Protein AF-A0A087ST74-F1 (afdb_monomer_lite)

Secondary structure (DSSP, 8-state):
----PPPPPPP----HHHHHHHHHHTSPPPTTSS-HHHHHHHHHHHHHHHHHHHHHTT--SPPPB-HHHHHTT---BPPPPPPPHHHHHHHHHHHHHHHHTEEEEEEEETTEEEEEEEEEEEEEEETTEEEEEEEEE-SS-EEEEEEEEEGGGTTTTT--HHHHHHHHHHHHHHTT--S---SS--TTS--TTEEEHHHHHHH-GGGGGGGTTT----GGGG---TT--S-----SS---HHHHHHHTTS--

Organism: Auxenochlorella protothecoides (NCBI:txid3075)

Structure (mmCIF, N/CA/C/O backbone):
data_AF-A0A087ST74-F1
#
_entry.id   AF-A0A087ST74-F1
#
loop_
_atom_site.group_PDB
_atom_site.id
_atom_site.type_symbol
_atom_site.label_atom_id
_atom_site.label_alt_id
_atom_site.label_comp_id
_atom_site.label_asym_id
_atom_site.label_entity_id
_atom_site.label_seq_id
_atom_site.pdbx_PDB_ins_code
_atom_site.Cartn_x
_atom_site.Cartn_y
_atom_site.Cartn_z
_atom_site.occupancy
_atom_site.B_iso_or_equiv
_atom_site.auth_seq_id
_atom_site.auth_comp_id
_atom_site.auth_asym_id
_atom_site.auth_atom_id
_atom_site.pdbx_PDB_model_num
ATOM 1 N N . MET A 1 1 ? -19.803 -51.369 9.268 1.00 40.78 1 MET A N 1
ATOM 2 C CA . MET A 1 1 ? -19.181 -50.037 9.129 1.00 40.78 1 MET A CA 1
ATOM 3 C C . MET A 1 1 ? -20.076 -49.033 9.837 1.00 40.78 1 MET A C 1
ATOM 5 O O . MET A 1 1 ? -21.175 -48.816 9.342 1.00 40.78 1 MET A O 1
ATOM 9 N N . PRO A 1 2 ? -19.710 -48.531 11.028 1.00 36.06 2 PRO A N 1
ATOM 10 C CA . PRO A 1 2 ? -20.527 -47.561 11.741 1.00 36.06 2 PRO A CA 1
ATOM 11 C C . PRO A 1 2 ? -20.144 -46.126 11.354 1.00 36.06 2 PRO A C 1
ATOM 13 O O . PRO A 1 2 ? -18.979 -45.810 11.127 1.00 36.06 2 PRO A O 1
ATOM 16 N N . LEU A 1 3 ? -21.177 -45.295 11.260 1.00 35.34 3 LEU A N 1
ATOM 17 C CA . LEU A 1 3 ? -21.159 -43.872 10.942 1.00 35.34 3 LEU A CA 1
ATOM 18 C C . LEU A 1 3 ? -20.364 -43.083 11.994 1.00 35.34 3 LEU A C 1
ATOM 20 O O . LEU A 1 3 ? -20.618 -43.214 13.191 1.00 35.34 3 LEU A O 1
ATOM 24 N N . HIS A 1 4 ? -19.433 -42.240 11.540 1.00 35.53 4 HIS A N 1
ATOM 25 C CA . HIS A 1 4 ? -18.786 -41.233 12.376 1.00 35.53 4 HIS A CA 1
ATOM 26 C C . HIS A 1 4 ? -19.834 -40.216 12.847 1.00 35.53 4 HIS A C 1
ATOM 28 O O . HIS A 1 4 ? -20.380 -39.453 12.053 1.00 35.53 4 HIS A O 1
ATOM 34 N N . GLN A 1 5 ? -20.117 -40.225 14.149 1.00 36.81 5 GLN A N 1
ATOM 35 C CA . GLN A 1 5 ? -20.852 -39.163 14.825 1.00 36.81 5 GLN A CA 1
ATOM 36 C C . GLN A 1 5 ? -19.966 -37.916 14.893 1.00 36.81 5 GLN A C 1
ATOM 38 O O . GLN A 1 5 ? -18.823 -37.984 15.349 1.00 36.81 5 GLN A O 1
ATOM 43 N N . GLY A 1 6 ? -20.498 -36.793 14.410 1.00 33.84 6 GLY A N 1
ATOM 44 C CA . GLY A 1 6 ? -19.859 -35.487 14.482 1.00 33.84 6 GLY A CA 1
ATOM 45 C C . GLY A 1 6 ? -19.675 -35.043 15.931 1.00 33.84 6 GLY A C 1
ATOM 46 O O . GLY A 1 6 ? -20.616 -35.026 16.721 1.00 33.84 6 GLY A O 1
ATOM 47 N N . THR A 1 7 ? -18.444 -34.686 16.270 1.00 35.75 7 THR A N 1
ATOM 48 C CA . THR A 1 7 ? -18.084 -33.970 17.491 1.00 35.75 7 THR A CA 1
ATOM 49 C C . THR A 1 7 ? -18.710 -32.576 17.480 1.00 35.75 7 THR A C 1
ATOM 51 O O . THR A 1 7 ? -18.462 -31.793 16.565 1.00 35.75 7 THR A O 1
ATOM 54 N N . ALA A 1 8 ? -19.517 -32.276 18.499 1.00 32.44 8 ALA A N 1
ATOM 55 C CA . ALA A 1 8 ? -20.043 -30.941 18.769 1.00 32.44 8 ALA A CA 1
ATOM 56 C C . ALA A 1 8 ? -18.900 -29.928 19.008 1.00 32.44 8 ALA A C 1
ATOM 58 O O . ALA A 1 8 ? -17.870 -30.309 19.578 1.00 32.44 8 ALA A O 1
ATOM 59 N N . PRO A 1 9 ? -19.055 -28.652 18.609 1.00 35.00 9 PRO A N 1
ATOM 60 C CA . PRO A 1 9 ? -18.070 -27.620 18.904 1.00 35.00 9 PRO A CA 1
ATOM 61 C C . PRO A 1 9 ? -17.995 -27.375 20.414 1.00 35.00 9 PRO A C 1
ATOM 63 O O . PRO A 1 9 ? -19.009 -27.320 21.111 1.00 35.00 9 PRO A O 1
ATOM 66 N N . ALA A 1 10 ? -16.762 -27.260 20.903 1.00 31.34 10 ALA A N 1
ATOM 67 C CA . ALA A 1 10 ? -16.438 -27.026 22.297 1.00 31.34 10 ALA A CA 1
ATOM 68 C C . ALA A 1 10 ? -17.172 -25.787 22.830 1.00 31.34 10 ALA A C 1
ATOM 70 O O . ALA A 1 10 ? -16.995 -24.675 22.334 1.00 31.34 10 ALA A O 1
ATOM 71 N N . THR A 1 11 ? -17.980 -25.997 23.866 1.00 32.88 11 THR A N 1
ATOM 72 C CA . THR A 1 11 ? -18.569 -24.945 24.685 1.00 32.88 11 THR A CA 1
ATOM 73 C C . THR A 1 11 ? -17.450 -24.031 25.178 1.00 32.88 11 THR A C 1
ATOM 75 O O . THR A 1 11 ? -16.512 -24.489 25.835 1.00 32.88 11 THR A O 1
ATOM 78 N N . ILE A 1 12 ? -17.543 -22.749 24.826 1.00 38.31 12 ILE A N 1
ATOM 79 C CA . ILE A 1 12 ? -16.668 -21.671 25.292 1.00 38.31 12 ILE A CA 1
ATOM 80 C C . ILE A 1 12 ? -16.500 -21.813 26.809 1.00 38.31 12 ILE A C 1
ATOM 82 O O . ILE A 1 12 ? -17.482 -21.895 27.548 1.00 38.31 12 ILE A O 1
ATOM 86 N N . GLY A 1 13 ? -15.244 -21.930 27.245 1.00 33.12 13 GLY A N 1
ATOM 87 C CA . GLY A 1 13 ? -14.877 -22.262 28.615 1.00 33.12 13 GLY A CA 1
ATOM 88 C C . GLY A 1 13 ? -15.582 -21.382 29.646 1.00 33.12 13 GLY A C 1
ATOM 89 O O . GLY A 1 13 ? -15.582 -20.157 29.552 1.00 33.12 13 GLY A O 1
ATOM 90 N N . SER A 1 14 ? -16.159 -22.029 30.658 1.00 38.81 14 SER A N 1
ATOM 91 C CA . SER A 1 14 ? -16.699 -21.387 31.853 1.00 38.81 14 SER A CA 1
ATOM 92 C C . SER A 1 14 ? -15.592 -20.602 32.574 1.00 38.81 14 SER A C 1
ATOM 94 O O . SER A 1 14 ? -14.759 -21.182 33.280 1.00 38.81 14 SER A O 1
ATOM 96 N N . ASN A 1 15 ? -15.564 -19.284 32.382 1.00 41.84 15 ASN A N 1
ATOM 97 C CA . ASN A 1 15 ? -14.589 -18.373 32.976 1.00 41.84 15 ASN A CA 1
ATOM 98 C C . ASN A 1 15 ? -14.909 -18.094 34.456 1.00 41.84 15 ASN A C 1
ATOM 100 O O . ASN A 1 15 ? -15.361 -17.008 34.810 1.00 41.84 15 ASN A O 1
ATOM 104 N N . ARG A 1 16 ? -14.573 -19.032 35.351 1.00 39.84 16 ARG A N 1
ATOM 105 C CA . ARG A 1 16 ? -14.667 -18.835 36.816 1.00 39.84 16 ARG A CA 1
ATOM 106 C C . ARG A 1 16 ? -13.994 -17.545 37.322 1.00 39.84 16 ARG A C 1
ATOM 108 O O . ARG A 1 16 ? -14.390 -17.023 38.358 1.00 39.84 16 ARG A O 1
ATOM 115 N N . ALA A 1 17 ? -12.977 -17.040 36.617 1.00 40.16 17 ALA A N 1
ATOM 116 C CA . ALA A 1 17 ? -12.295 -15.787 36.951 1.00 40.16 17 ALA A CA 1
ATOM 117 C C . ALA A 1 17 ? -13.146 -14.536 36.655 1.00 40.16 17 ALA A C 1
ATOM 119 O O . ALA A 1 17 ? -13.095 -13.574 37.414 1.00 40.16 17 ALA A O 1
ATOM 120 N N . VAL A 1 18 ? -13.964 -14.563 35.597 1.00 54.78 18 VAL A N 1
ATOM 121 C CA . VAL A 1 18 ? -14.868 -13.454 35.243 1.00 54.78 18 VAL A CA 1
ATOM 122 C C . VAL A 1 18 ? -16.072 -13.433 36.184 1.00 54.78 18 VAL A C 1
ATOM 124 O O . VAL A 1 18 ? -16.493 -12.363 36.610 1.00 54.78 18 VAL A O 1
ATOM 127 N N . ASP A 1 19 ? -16.565 -14.606 36.590 1.00 53.53 19 ASP A N 1
ATOM 128 C CA . ASP A 1 19 ? -17.673 -14.719 37.547 1.00 53.53 19 ASP A CA 1
ATOM 129 C C . ASP A 1 19 ? -17.304 -14.161 38.933 1.00 53.53 19 ASP A C 1
ATOM 131 O O . ASP A 1 19 ? -18.120 -13.511 39.587 1.00 53.53 19 ASP A O 1
ATOM 135 N N . ALA A 1 20 ? -16.057 -14.370 39.372 1.00 58.75 20 ALA A N 1
ATOM 136 C CA . ALA A 1 20 ? -15.554 -13.849 40.642 1.00 58.75 20 ALA A CA 1
ATOM 137 C C . ALA A 1 20 ? -15.371 -12.320 40.628 1.00 58.75 20 ALA A C 1
ATOM 139 O O . ALA A 1 20 ? -15.735 -11.650 41.594 1.00 58.75 20 ALA A O 1
ATOM 140 N N . GLU A 1 21 ? -14.845 -11.756 39.535 1.00 61.44 21 GLU A N 1
ATOM 141 C CA . GLU A 1 21 ? -14.744 -10.299 39.363 1.00 61.44 21 GLU A CA 1
ATOM 142 C C . GLU A 1 21 ? -16.133 -9.652 39.273 1.00 61.44 21 GLU A C 1
ATOM 144 O O . GLU A 1 21 ? -16.384 -8.632 39.913 1.00 61.44 21 GLU A O 1
ATOM 149 N N . LYS A 1 22 ? -17.069 -10.294 38.564 1.00 64.81 22 LYS A N 1
ATOM 150 C CA . LYS A 1 22 ? -18.460 -9.845 38.462 1.00 64.81 22 LYS A CA 1
ATOM 151 C C . LYS A 1 22 ? -19.152 -9.807 39.825 1.00 64.81 22 LYS A C 1
ATOM 153 O O . LYS A 1 22 ? -19.815 -8.825 40.149 1.00 64.81 22 LYS A O 1
ATOM 158 N N . ALA A 1 23 ? -18.951 -10.834 40.651 1.00 66.88 23 ALA A N 1
ATOM 159 C CA . ALA A 1 23 ? -19.481 -10.864 42.012 1.00 66.88 23 ALA A CA 1
ATOM 160 C C . ALA A 1 23 ? -18.931 -9.719 42.884 1.00 66.88 23 ALA A C 1
ATOM 162 O O . ALA A 1 23 ? -19.651 -9.209 43.740 1.00 66.88 23 ALA A O 1
ATOM 163 N N . ALA A 1 24 ? -17.684 -9.290 42.653 1.00 67.69 24 ALA A N 1
ATOM 164 C CA . ALA A 1 24 ? -17.089 -8.152 43.349 1.00 67.69 24 ALA A CA 1
ATOM 165 C C . ALA A 1 24 ? -17.684 -6.804 42.895 1.00 67.69 24 ALA A C 1
ATOM 167 O O . ALA A 1 24 ? -17.909 -5.936 43.732 1.00 67.69 24 ALA A O 1
ATOM 168 N N . TRP A 1 25 ? -17.990 -6.630 41.602 1.00 69.25 25 TRP A N 1
ATOM 169 C CA . TRP A 1 25 ? -18.607 -5.399 41.066 1.00 69.25 25 TRP A CA 1
ATOM 170 C C . TRP A 1 25 ? -20.072 -5.215 41.481 1.00 69.25 25 TRP A C 1
ATOM 172 O O . TRP A 1 25 ? -20.562 -4.091 41.588 1.00 69.25 25 TRP A O 1
ATOM 182 N N . GLN A 1 26 ? -20.769 -6.322 41.737 1.00 69.44 26 GLN A N 1
ATOM 183 C CA . GLN A 1 26 ? -22.160 -6.316 42.188 1.00 69.44 26 GLN A CA 1
ATOM 184 C C . GLN A 1 26 ? -22.310 -6.042 43.693 1.00 69.44 26 GLN A C 1
ATOM 186 O O . GLN A 1 26 ? -23.439 -5.870 44.168 1.00 69.44 26 GLN A O 1
ATOM 191 N N . GLN A 1 27 ? -21.212 -5.991 44.460 1.00 70.12 27 GLN A N 1
ATOM 192 C CA . GLN A 1 27 ? -21.295 -5.631 45.872 1.00 70.12 27 GLN A CA 1
ATOM 193 C C . GLN A 1 27 ? -21.598 -4.133 46.025 1.00 70.12 27 GLN A C 1
ATOM 195 O O . GLN A 1 27 ? -20.915 -3.306 45.422 1.00 70.12 27 GLN A O 1
ATOM 200 N N . PRO A 1 28 ? -22.615 -3.758 46.823 1.00 62.88 28 PRO A N 1
ATOM 201 C CA . PRO A 1 28 ? -22.925 -2.357 47.063 1.00 62.88 28 PRO A CA 1
ATOM 202 C C . PRO A 1 28 ? -21.778 -1.683 47.820 1.00 62.88 28 PRO A C 1
ATOM 204 O O . PRO A 1 28 ? -21.264 -2.229 48.798 1.00 62.88 28 PRO A O 1
ATOM 207 N N . VAL A 1 29 ? -21.413 -0.472 47.398 1.00 64.25 29 VAL A N 1
ATOM 208 C CA . VAL A 1 29 ? -20.413 0.347 48.100 1.00 64.25 29 VAL A CA 1
ATOM 209 C C . VAL A 1 29 ? -20.897 0.614 49.531 1.00 64.25 29 VAL A C 1
ATOM 211 O O . VAL A 1 29 ? -22.045 1.031 49.730 1.00 64.25 29 VAL A O 1
ATOM 214 N N . GLU A 1 30 ? -20.055 0.327 50.532 1.00 55.00 30 GLU A N 1
ATOM 215 C CA . GLU A 1 30 ? -20.505 0.232 51.925 1.00 55.00 30 GLU A CA 1
ATOM 216 C C . GLU A 1 30 ? -21.236 1.498 52.427 1.00 55.00 30 GLU A C 1
ATOM 218 O O . GLU A 1 30 ? -20.784 2.623 52.193 1.00 55.00 30 GLU A O 1
ATOM 223 N N . PRO A 1 31 ? -22.357 1.352 53.168 1.00 49.22 31 PRO A N 1
ATOM 224 C CA . PRO A 1 31 ? -23.230 2.472 53.527 1.00 49.22 31 PRO A CA 1
ATOM 225 C C . PRO A 1 31 ? -22.643 3.480 54.521 1.00 49.22 31 PRO A C 1
ATOM 227 O O . PRO A 1 31 ? -23.247 4.530 54.728 1.00 49.22 31 PRO A O 1
ATOM 230 N N . PHE A 1 32 ? -21.523 3.169 55.175 1.00 48.94 32 PHE A N 1
ATOM 231 C CA . PHE A 1 32 ? -21.040 3.940 56.324 1.00 48.94 32 PHE A CA 1
ATOM 232 C C . PHE A 1 32 ? -20.192 5.166 55.962 1.00 48.94 32 PHE A C 1
ATOM 234 O O . PHE A 1 32 ? -19.886 5.966 56.844 1.00 48.94 32 PHE A O 1
ATOM 241 N N . THR A 1 33 ? -19.843 5.357 54.689 1.00 53.59 33 THR A N 1
ATOM 242 C CA . THR A 1 33 ? -18.867 6.382 54.279 1.00 53.59 33 THR A CA 1
ATOM 243 C C . THR A 1 33 ? -19.391 7.406 53.275 1.00 53.59 33 THR A C 1
ATOM 245 O O . THR A 1 33 ? -18.735 8.427 53.080 1.00 53.59 33 THR A O 1
ATOM 248 N N . ILE A 1 34 ? -20.553 7.195 52.640 1.00 54.97 34 ILE A N 1
ATOM 249 C CA . ILE A 1 34 ? -21.005 8.049 51.528 1.00 54.97 34 ILE A CA 1
ATOM 250 C C . ILE A 1 34 ? -22.535 8.242 51.542 1.00 54.97 34 ILE A C 1
ATOM 252 O O . ILE A 1 34 ? -23.296 7.285 51.668 1.00 54.97 34 ILE A O 1
ATOM 256 N N . SER A 1 35 ? -22.989 9.497 51.385 1.00 62.66 35 SER A N 1
ATOM 257 C CA . SER A 1 35 ? -24.413 9.855 51.210 1.00 62.66 35 SER A CA 1
ATOM 258 C C . SER A 1 35 ? -25.065 9.094 50.044 1.00 62.66 35 SER A C 1
ATOM 260 O O . SER A 1 35 ? -24.370 8.714 49.104 1.00 62.66 35 SER A O 1
ATOM 262 N N . GLU A 1 36 ? -26.393 8.923 50.034 1.00 59.19 36 GLU A N 1
ATOM 263 C CA . GLU A 1 36 ? -27.101 8.220 48.941 1.00 59.19 36 GLU A CA 1
ATOM 264 C C . GLU A 1 36 ? -26.749 8.755 47.544 1.00 59.19 36 GLU A C 1
ATOM 266 O O . GLU A 1 36 ? -26.556 7.990 46.604 1.00 59.19 36 GLU A O 1
ATOM 271 N N . ARG A 1 37 ? -26.535 10.071 47.428 1.00 60.66 37 ARG A N 1
ATOM 272 C CA . ARG A 1 37 ? -26.124 10.724 46.179 1.00 60.66 37 ARG A CA 1
ATOM 273 C C . ARG A 1 37 ? -24.690 10.385 45.753 1.00 60.66 37 ARG A C 1
ATOM 275 O O . ARG A 1 37 ? -24.371 10.457 44.571 1.00 60.66 37 ARG A O 1
ATOM 282 N N . GLY A 1 38 ? -23.821 10.026 46.695 1.00 66.56 38 GLY A N 1
ATOM 283 C CA . GLY A 1 38 ? -22.441 9.639 46.409 1.00 66.56 38 GLY A CA 1
ATOM 284 C C . GLY A 1 38 ? -22.266 8.148 46.098 1.00 66.56 38 GLY A C 1
ATOM 285 O O . GLY A 1 38 ? -21.289 7.800 45.445 1.00 66.56 38 GLY A O 1
ATOM 286 N N . LYS A 1 39 ? -23.218 7.280 46.470 1.00 70.81 39 LYS A N 1
ATOM 287 C CA . LYS A 1 39 ? -23.207 5.862 46.062 1.00 70.81 39 LYS A CA 1
ATOM 288 C C . LYS A 1 39 ? -23.364 5.708 44.548 1.00 70.81 39 LYS A C 1
ATOM 290 O O . LYS A 1 39 ? -22.570 5.019 43.916 1.00 70.81 39 LYS A O 1
ATOM 295 N N . ALA A 1 40 ? -24.324 6.424 43.962 1.00 68.56 40 ALA A N 1
ATOM 296 C CA . ALA A 1 40 ? -24.517 6.453 42.512 1.00 68.56 40 ALA A CA 1
ATOM 297 C C . ALA A 1 40 ? -23.313 7.079 41.779 1.00 68.56 40 ALA A C 1
ATOM 299 O O . ALA A 1 40 ? -22.904 6.604 40.723 1.00 68.56 40 ALA A O 1
ATOM 300 N N . ALA A 1 41 ? -22.698 8.119 42.358 1.00 75.06 41 ALA A N 1
ATOM 301 C CA . ALA A 1 41 ? -21.498 8.738 41.793 1.00 75.06 41 ALA A CA 1
ATOM 302 C C . ALA A 1 41 ? -20.284 7.788 41.805 1.00 75.06 41 ALA A C 1
ATOM 304 O O . ALA A 1 41 ? -19.574 7.708 40.805 1.00 75.06 41 ALA A O 1
ATOM 305 N N . ALA A 1 42 ? -20.087 7.033 42.891 1.00 77.06 42 ALA A N 1
ATOM 306 C CA . ALA A 1 42 ? -19.033 6.024 42.992 1.00 77.06 42 ALA A CA 1
ATOM 307 C C . ALA A 1 42 ? -19.250 4.871 41.996 1.00 77.06 42 ALA A C 1
ATOM 309 O O . ALA A 1 42 ? -18.318 4.479 41.298 1.00 77.06 42 ALA A O 1
ATOM 310 N N . ALA A 1 43 ? -20.489 4.388 41.848 1.00 76.31 43 ALA A N 1
ATOM 311 C CA . ALA A 1 43 ? -20.826 3.367 40.855 1.00 76.31 43 ALA A CA 1
ATOM 312 C C . ALA A 1 43 ? -20.568 3.844 39.412 1.00 76.31 43 ALA A C 1
ATOM 314 O O . ALA A 1 43 ? -20.018 3.095 38.605 1.00 76.31 43 ALA A O 1
ATOM 315 N N . LEU A 1 44 ? -20.882 5.108 39.087 1.00 80.88 44 LEU A N 1
ATOM 316 C CA . LEU A 1 44 ? -20.554 5.707 37.784 1.00 80.88 44 LEU A CA 1
ATOM 317 C C . LEU A 1 44 ? -19.043 5.756 37.520 1.00 80.88 44 LEU A C 1
ATOM 319 O O . LEU A 1 44 ? -18.610 5.568 36.382 1.00 80.88 44 LEU A O 1
ATOM 323 N N . GLU A 1 45 ? -18.240 6.034 38.544 1.00 81.75 45 GLU A N 1
ATOM 324 C CA . GLU A 1 45 ? -16.780 6.054 38.435 1.00 81.75 45 GLU A CA 1
ATOM 325 C C . GLU A 1 45 ? -16.229 4.644 38.175 1.00 81.75 45 GLU A C 1
ATOM 327 O O . GLU A 1 45 ? -15.476 4.445 37.220 1.00 81.75 45 GLU A O 1
ATOM 332 N N . THR A 1 46 ? -16.717 3.639 38.907 1.00 79.56 46 THR A N 1
ATOM 333 C CA . THR A 1 46 ? -16.365 2.227 38.687 1.00 79.56 46 THR A CA 1
ATOM 334 C C . THR A 1 46 ? -16.773 1.732 37.290 1.00 79.56 46 THR A C 1
ATOM 336 O O . THR A 1 46 ? -15.997 1.035 36.635 1.00 79.56 46 THR A O 1
ATOM 339 N N . VAL A 1 47 ? -17.940 2.134 36.766 1.00 83.06 47 VAL A N 1
ATOM 340 C CA . VAL A 1 47 ? -18.356 1.825 35.380 1.00 83.06 47 VAL A CA 1
ATOM 341 C C . VAL A 1 47 ? -17.349 2.369 34.363 1.00 83.06 47 VAL A C 1
ATOM 343 O O . VAL A 1 47 ? -16.951 1.651 33.442 1.00 83.06 47 VAL A O 1
ATOM 346 N N . LYS A 1 48 ? -16.900 3.621 34.529 1.00 83.31 48 LYS A N 1
ATOM 347 C CA . LYS A 1 48 ? -15.916 4.245 33.628 1.00 83.31 48 LYS A CA 1
ATOM 348 C C . LYS A 1 48 ? -14.569 3.529 33.670 1.00 83.31 48 LYS A C 1
ATOM 350 O O . LYS A 1 48 ? -13.952 3.324 32.620 1.00 83.31 48 LYS A O 1
ATOM 355 N N . GLU A 1 49 ? -14.116 3.127 34.855 1.00 83.38 49 GLU A N 1
ATOM 356 C CA . GLU A 1 49 ? -12.884 2.350 35.014 1.00 83.38 49 GLU A CA 1
ATOM 357 C C . GLU A 1 49 ? -12.975 0.989 34.315 1.00 83.38 49 GLU A C 1
ATOM 359 O O . GLU A 1 49 ? -12.056 0.604 33.584 1.00 83.38 49 GLU A O 1
ATOM 364 N N . LEU A 1 50 ? -14.098 0.282 34.475 1.00 81.50 50 LEU A N 1
ATOM 365 C CA . LEU A 1 50 ? -14.331 -1.012 33.833 1.00 81.50 50 LEU A CA 1
ATOM 366 C C . LEU A 1 50 ? -14.386 -0.894 32.309 1.00 81.50 50 LEU A C 1
ATOM 368 O O . LEU A 1 50 ? -13.689 -1.641 31.620 1.00 81.50 50 LEU A O 1
ATOM 372 N N . GLN A 1 51 ? -15.113 0.088 31.772 1.00 81.25 51 GLN A N 1
ATOM 373 C CA . GLN A 1 51 ? -15.153 0.346 30.329 1.00 81.25 51 GLN A CA 1
ATOM 374 C C . GLN A 1 51 ? -13.767 0.697 29.768 1.00 81.25 51 GLN A C 1
ATOM 376 O O . GLN A 1 51 ? -13.394 0.242 28.686 1.00 81.25 51 GLN A O 1
ATOM 381 N N . THR A 1 52 ? -12.968 1.471 30.507 1.00 81.06 52 THR A N 1
ATOM 382 C CA . THR A 1 52 ? -11.595 1.810 30.103 1.00 81.06 52 THR A CA 1
ATOM 383 C C . THR A 1 52 ? -10.705 0.569 30.087 1.00 81.06 52 THR A C 1
ATOM 385 O O . THR A 1 52 ? -9.975 0.339 29.122 1.00 81.06 52 THR A O 1
ATOM 388 N N . ARG A 1 53 ? -10.806 -0.287 31.111 1.00 79.00 53 ARG A N 1
ATOM 389 C CA . ARG A 1 53 ? -10.075 -1.559 31.179 1.00 79.00 53 ARG A CA 1
ATOM 390 C C . ARG A 1 53 ? -10.472 -2.507 30.044 1.00 79.00 53 ARG A C 1
ATOM 392 O O . ARG A 1 53 ? -9.601 -3.159 29.473 1.00 79.00 53 ARG A O 1
ATOM 399 N N . MET A 1 54 ? -11.755 -2.563 29.690 1.00 77.12 54 MET A N 1
ATOM 400 C CA . MET A 1 54 ? -12.257 -3.355 28.562 1.00 77.12 54 MET A CA 1
ATOM 401 C C . MET A 1 54 ? -11.703 -2.850 27.225 1.00 77.12 54 MET A C 1
ATOM 403 O O . MET A 1 54 ? -11.195 -3.651 26.439 1.00 77.12 54 MET A O 1
ATOM 407 N N . LYS A 1 55 ? -11.700 -1.529 26.999 1.00 77.31 55 LYS A N 1
ATOM 408 C CA . LYS A 1 55 ? -11.097 -0.918 25.801 1.00 77.31 55 LYS A CA 1
ATOM 409 C C . LYS A 1 55 ? -9.602 -1.218 25.689 1.00 77.31 55 LYS A C 1
ATOM 411 O O . LYS A 1 55 ? -9.139 -1.599 24.619 1.00 77.31 55 LYS A O 1
ATOM 416 N N . LEU A 1 56 ? -8.856 -1.121 26.793 1.00 75.38 56 LEU A N 1
ATOM 417 C CA . LEU A 1 56 ? -7.424 -1.457 26.831 1.00 75.38 56 LEU A CA 1
ATOM 418 C C . LEU A 1 56 ? -7.144 -2.936 26.524 1.00 75.38 56 LEU A C 1
ATOM 420 O O . LEU A 1 56 ? -6.083 -3.260 25.999 1.00 75.38 56 LEU A O 1
ATOM 424 N N . ARG A 1 57 ? -8.092 -3.833 26.819 1.00 74.12 57 ARG A N 1
ATOM 425 C CA . ARG A 1 57 ? -8.023 -5.264 26.477 1.00 74.12 57 ARG A CA 1
ATOM 426 C C . ARG A 1 57 ? -8.514 -5.578 25.056 1.00 74.12 57 ARG A C 1
ATOM 428 O O . ARG A 1 57 ? -8.582 -6.747 24.692 1.00 74.12 57 ARG A O 1
ATOM 435 N N . GLY A 1 58 ? -8.848 -4.563 24.257 1.00 65.25 58 GLY A N 1
ATOM 436 C CA . GLY A 1 58 ? -9.248 -4.721 22.858 1.00 65.25 58 GLY A CA 1
ATOM 437 C C . GLY A 1 58 ? -10.740 -4.982 22.629 1.00 65.25 58 GLY A C 1
ATOM 438 O O . GLY A 1 58 ? -11.124 -5.259 21.494 1.00 65.25 58 GLY A O 1
ATOM 439 N N . CYS A 1 59 ? -11.596 -4.868 23.653 1.00 70.44 59 CYS A N 1
ATOM 440 C CA . CYS A 1 59 ? -13.046 -4.903 23.443 1.00 70.44 59 CYS A CA 1
ATOM 441 C C . CYS A 1 59 ? -13.500 -3.630 22.718 1.00 70.44 59 CYS A C 1
ATOM 443 O O . CYS A 1 59 ? -13.331 -2.520 23.226 1.00 70.44 59 CYS A O 1
ATOM 445 N N . LYS A 1 60 ? -14.084 -3.806 21.528 1.00 67.50 60 LYS A N 1
ATOM 446 C CA . LYS A 1 60 ? -14.641 -2.724 20.697 1.00 67.50 60 LYS A CA 1
ATOM 447 C C . LYS A 1 60 ? -16.143 -2.508 20.919 1.00 67.50 60 LYS A C 1
ATOM 449 O O . LYS A 1 60 ? -16.695 -1.537 20.412 1.00 67.50 60 LYS A O 1
ATOM 454 N N . GLU A 1 61 ? -16.787 -3.407 21.657 1.00 63.56 61 GLU A N 1
ATOM 455 C CA . GLU A 1 61 ? -18.218 -3.360 21.957 1.00 63.56 61 GLU A CA 1
ATOM 456 C C . GLU A 1 61 ? -18.542 -2.288 23.005 1.00 63.56 61 GLU A C 1
ATOM 458 O O . GLU A 1 61 ? -17.754 -2.011 23.916 1.00 63.56 61 GLU A O 1
ATOM 463 N N . VAL A 1 62 ? -19.715 -1.668 22.861 1.00 69.19 62 VAL A N 1
ATOM 464 C CA . VAL A 1 62 ? -20.230 -0.677 23.808 1.00 69.19 62 VAL A CA 1
ATOM 465 C C . VAL A 1 62 ? -21.017 -1.413 24.889 1.00 69.19 62 VAL A C 1
ATOM 467 O O . VAL A 1 62 ? -22.029 -2.042 24.602 1.00 69.19 62 VAL A O 1
ATOM 470 N N . PHE A 1 63 ? -20.543 -1.329 26.131 1.00 73.44 63 PHE A N 1
ATOM 471 C CA . PHE A 1 63 ? -21.207 -1.919 27.293 1.00 73.44 63 PHE A CA 1
ATOM 472 C C . PHE A 1 63 ? -22.062 -0.866 28.000 1.00 73.44 63 PHE A C 1
ATOM 474 O O . PHE A 1 63 ? -21.527 0.112 28.528 1.00 73.44 63 PHE A O 1
ATOM 481 N N . GLU A 1 64 ? -23.377 -1.071 28.029 1.00 78.50 64 GLU A N 1
ATOM 482 C CA . GLU A 1 64 ? -24.331 -0.195 28.716 1.00 78.50 64 GLU A CA 1
ATOM 483 C C . GLU A 1 64 ? -24.534 -0.663 30.161 1.00 78.50 64 GLU A C 1
ATOM 485 O O . GLU A 1 64 ? -24.768 -1.845 30.420 1.00 78.50 64 GLU A O 1
ATOM 490 N N . ALA A 1 65 ? -24.394 0.253 31.119 1.00 78.44 65 ALA A N 1
ATOM 491 C CA . ALA A 1 65 ? -24.590 -0.055 32.532 1.00 78.44 65 ALA A CA 1
ATOM 492 C C . ALA A 1 65 ? -26.088 -0.112 32.867 1.00 78.44 65 ALA A C 1
ATOM 494 O O . ALA A 1 65 ? -26.870 0.680 32.347 1.00 78.44 65 ALA A O 1
ATOM 495 N N . ASN A 1 66 ? -26.486 -1.029 33.749 1.00 80.31 66 ASN A N 1
ATOM 496 C CA . ASN A 1 66 ? -27.874 -1.135 34.194 1.00 80.31 66 ASN A CA 1
ATOM 497 C C . ASN A 1 66 ? -28.224 0.025 35.147 1.00 80.31 66 ASN A C 1
ATOM 499 O O . ASN A 1 66 ? -27.702 0.088 36.261 1.00 80.31 66 ASN A O 1
ATOM 503 N N . GLU A 1 67 ? -29.115 0.920 34.714 1.00 78.00 67 GLU A N 1
ATOM 504 C CA . GLU A 1 67 ? -29.506 2.137 35.441 1.00 78.00 67 GLU A CA 1
ATOM 505 C C . GLU A 1 67 ? -30.132 1.860 36.819 1.00 78.00 67 GLU A C 1
ATOM 507 O O . GLU A 1 67 ? -29.893 2.617 37.762 1.00 78.00 67 GLU A O 1
ATOM 512 N N . GLU A 1 68 ? -30.872 0.756 36.968 1.00 77.06 68 GLU A N 1
ATOM 513 C CA . GLU A 1 68 ? -31.521 0.380 38.233 1.00 77.06 68 GLU A CA 1
ATOM 514 C C . GLU A 1 68 ? -30.482 -0.017 39.290 1.00 77.06 68 GLU A C 1
ATOM 516 O O . GLU A 1 68 ? -30.536 0.430 40.435 1.00 77.06 68 GLU A O 1
ATOM 521 N N . LEU A 1 69 ? -29.470 -0.791 38.889 1.00 74.75 69 LEU A N 1
ATOM 522 C CA . LEU A 1 69 ? -28.376 -1.203 39.775 1.00 74.75 69 LEU A CA 1
ATOM 523 C C . LEU A 1 69 ? -27.449 -0.034 40.118 1.00 74.75 69 LEU A C 1
ATOM 525 O O . LEU A 1 69 ? -26.939 0.055 41.236 1.00 74.75 69 LEU A O 1
ATOM 529 N N . LEU A 1 70 ? -27.284 0.898 39.182 1.00 78.50 70 LEU A N 1
ATOM 530 C CA . LEU A 1 70 ? -26.487 2.105 39.365 1.00 78.50 70 LEU A CA 1
ATOM 531 C C . LEU A 1 70 ? -27.076 3.026 40.441 1.00 78.50 70 LEU A C 1
ATOM 533 O O . LEU A 1 70 ? -26.332 3.585 41.250 1.00 78.50 70 LEU A O 1
ATOM 537 N N . ALA A 1 71 ? -28.407 3.134 40.499 1.00 76.19 71 ALA A N 1
ATOM 5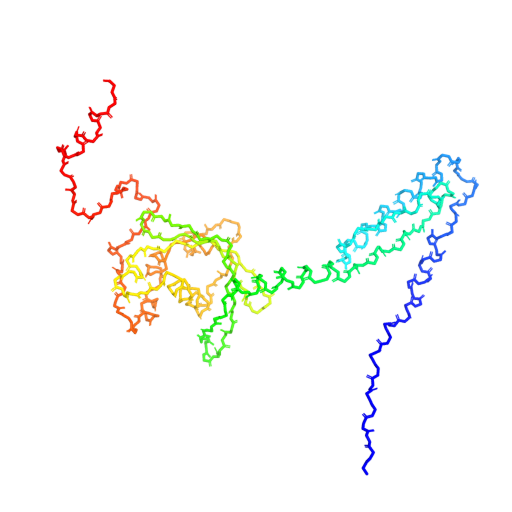38 C CA . ALA A 1 71 ? -29.112 3.873 41.546 1.00 76.19 71 ALA A CA 1
ATOM 539 C C . ALA A 1 71 ? -28.896 3.262 42.945 1.00 76.19 71 ALA A C 1
ATOM 541 O O . ALA A 1 71 ? -28.819 3.989 43.935 1.00 76.19 71 ALA A O 1
ATOM 542 N N . GLU A 1 72 ? -28.716 1.941 43.024 1.00 73.50 72 GLU A N 1
ATOM 543 C CA . GLU A 1 72 ? -28.416 1.211 44.263 1.00 73.50 72 GLU A CA 1
ATOM 544 C C . GLU A 1 72 ? -26.921 1.222 44.642 1.00 73.50 72 GLU A C 1
ATOM 546 O O . GLU A 1 72 ? -26.534 0.663 45.673 1.00 73.50 72 GLU A O 1
ATOM 551 N N . GLY A 1 73 ? -26.064 1.858 43.835 1.00 69.81 73 GLY A N 1
ATOM 552 C CA . GLY A 1 73 ? -24.614 1.870 44.042 1.00 69.81 73 GLY A CA 1
ATOM 553 C C . GLY A 1 73 ? -23.931 0.546 43.683 1.00 69.81 73 GLY A C 1
ATOM 554 O O . GLY A 1 73 ? -22.902 0.217 44.274 1.00 69.81 73 GLY A O 1
ATOM 555 N N . ARG A 1 74 ? -24.512 -0.224 42.756 1.00 75.56 74 ARG A N 1
ATOM 556 C CA . ARG A 1 74 ? -23.979 -1.483 42.215 1.00 75.56 74 ARG A CA 1
ATOM 557 C C . ARG A 1 74 ? -23.631 -1.321 40.740 1.00 75.56 74 ARG A C 1
ATOM 559 O O . ARG A 1 74 ? -24.184 -0.466 40.051 1.00 75.56 74 ARG A O 1
ATOM 566 N N . VAL A 1 75 ? -22.732 -2.168 40.244 1.00 75.44 75 VAL A N 1
ATOM 567 C CA . VAL A 1 75 ? -22.303 -2.131 38.844 1.00 75.44 75 VAL A CA 1
ATOM 568 C C . VAL A 1 75 ? -22.529 -3.483 38.179 1.00 75.44 75 VAL A C 1
ATOM 570 O O . VAL A 1 75 ? -21.910 -4.480 38.541 1.00 75.44 75 VAL A O 1
ATOM 573 N N . ASP A 1 76 ? -23.406 -3.500 37.176 1.00 77.88 76 ASP A N 1
ATOM 574 C CA . ASP A 1 76 ? -23.521 -4.586 36.202 1.00 77.88 76 ASP A CA 1
ATOM 575 C C . ASP A 1 76 ? -23.882 -4.005 34.829 1.00 77.88 76 ASP A C 1
ATOM 577 O O . ASP A 1 76 ? -24.463 -2.918 34.729 1.00 77.88 76 ASP A O 1
ATOM 581 N N . PHE A 1 77 ? -23.531 -4.729 33.773 1.00 77.56 77 PHE A N 1
ATOM 582 C CA . PHE A 1 77 ? -23.836 -4.343 32.400 1.00 77.56 77 PHE A CA 1
ATOM 583 C C . PHE A 1 77 ? -25.070 -5.090 31.902 1.00 77.56 77 PHE A C 1
ATOM 585 O O . PHE A 1 77 ? -25.280 -6.264 32.221 1.00 77.56 77 PHE A O 1
ATOM 592 N N . VAL A 1 78 ? -25.890 -4.408 31.107 1.00 76.50 78 VAL A N 1
ATOM 593 C CA . VAL A 1 78 ? -27.025 -5.034 30.427 1.00 76.50 78 VAL A CA 1
ATOM 594 C C . VAL A 1 78 ? -26.479 -6.112 29.475 1.00 76.50 78 VAL A C 1
ATOM 596 O O . VAL A 1 78 ? -25.446 -5.885 28.837 1.00 76.50 78 VAL A O 1
ATOM 599 N N . PRO A 1 79 ? -27.116 -7.297 29.374 1.00 65.56 79 PRO A N 1
ATOM 600 C CA . PRO A 1 79 ? -26.707 -8.315 28.413 1.00 65.56 79 PRO A CA 1
ATOM 601 C C . PRO A 1 79 ? -26.622 -7.729 27.002 1.00 65.56 79 PRO A C 1
ATOM 603 O O . PRO A 1 79 ? -27.537 -7.023 26.575 1.00 65.56 79 PRO A O 1
ATOM 606 N N . ALA A 1 80 ? -25.535 -8.029 26.285 1.00 60.75 80 ALA A N 1
ATOM 607 C CA . ALA A 1 80 ? -25.351 -7.573 24.913 1.00 60.75 80 ALA A CA 1
ATOM 608 C C . ALA A 1 80 ? -26.584 -7.919 24.067 1.00 60.75 80 ALA A C 1
ATOM 610 O O . ALA A 1 80 ? -27.099 -9.042 24.111 1.00 60.75 80 ALA A O 1
ATOM 611 N N . LYS A 1 81 ? -27.066 -6.934 23.303 1.00 60.66 81 LYS A N 1
ATOM 612 C CA . LYS A 1 81 ? -28.173 -7.123 22.367 1.00 60.66 81 LYS A CA 1
ATOM 613 C C . LYS A 1 81 ? -27.761 -8.218 21.383 1.00 60.66 81 LYS A C 1
ATOM 615 O O . LYS A 1 81 ? -26.726 -8.089 20.735 1.00 60.66 81 LYS A O 1
ATOM 620 N N . GLN A 1 82 ? -28.529 -9.306 21.318 1.00 55.91 82 GLN A N 1
ATOM 621 C CA . GLN A 1 82 ? -28.233 -10.408 20.403 1.00 55.91 82 GLN A CA 1
ATOM 622 C C . GLN A 1 82 ? -28.164 -9.854 18.979 1.00 55.91 82 GLN A C 1
ATOM 624 O O . GLN A 1 82 ? -29.111 -9.210 18.522 1.00 55.91 82 GLN A O 1
ATOM 629 N N . ILE A 1 83 ? -27.027 -10.071 18.316 1.00 54.50 83 ILE A N 1
ATOM 630 C CA . ILE A 1 83 ? -26.865 -9.745 16.902 1.00 54.50 83 ILE A CA 1
ATOM 631 C C . ILE A 1 83 ? -27.918 -10.567 16.161 1.00 54.50 83 ILE A C 1
ATOM 633 O O . ILE A 1 83 ? -28.017 -11.780 16.349 1.00 54.50 83 ILE A O 1
ATOM 637 N N . THR A 1 84 ? -28.782 -9.895 15.406 1.00 64.31 84 THR A N 1
ATOM 638 C CA . THR A 1 84 ? -29.819 -10.591 14.648 1.00 64.31 84 THR A CA 1
ATOM 639 C C . THR A 1 84 ? -29.196 -11.249 13.417 1.00 64.31 84 THR A C 1
ATOM 641 O O . THR A 1 84 ? -28.209 -10.752 12.880 1.00 64.31 84 THR A O 1
ATOM 644 N N . ALA A 1 85 ? -29.779 -12.348 12.929 1.00 63.03 85 ALA A N 1
ATOM 645 C CA . ALA A 1 85 ? -29.299 -13.027 11.718 1.00 63.03 85 ALA A CA 1
ATOM 646 C C . ALA A 1 85 ? -29.264 -12.099 10.481 1.00 63.03 85 ALA A C 1
ATOM 648 O O . ALA A 1 85 ? -28.508 -12.327 9.543 1.00 63.03 85 ALA A O 1
ATOM 649 N N . GLU A 1 86 ? -30.064 -11.030 10.490 1.00 61.88 86 GLU A N 1
ATOM 650 C CA . GLU A 1 86 ? -30.083 -9.994 9.456 1.00 61.88 86 GLU A CA 1
ATOM 651 C C . GLU A 1 86 ? -28.860 -9.058 9.542 1.00 61.88 86 GLU A C 1
ATOM 653 O O . GLU A 1 86 ? -28.317 -8.649 8.517 1.00 61.88 86 GLU A O 1
ATOM 658 N N . ASP A 1 87 ? -28.363 -8.778 10.752 1.00 59.84 87 ASP A N 1
ATOM 659 C CA . ASP A 1 87 ? -27.134 -8.008 10.971 1.00 59.84 87 ASP A CA 1
ATOM 660 C C . ASP A 1 87 ? -25.871 -8.811 10.630 1.00 59.84 87 ASP A C 1
ATOM 662 O O . ASP A 1 87 ? -24.921 -8.247 10.084 1.00 59.84 87 ASP A O 1
ATOM 666 N N . GLU A 1 88 ? -25.862 -10.119 10.910 1.00 61.25 88 GLU A N 1
ATOM 667 C CA . GLU A 1 88 ? -24.797 -11.030 10.463 1.00 61.25 88 GLU A CA 1
ATOM 668 C C . GLU A 1 88 ? -24.771 -11.139 8.940 1.00 61.25 88 GLU A C 1
ATOM 670 O O . GLU A 1 88 ? -23.723 -10.919 8.340 1.00 61.25 88 GLU A O 1
ATOM 675 N N . ALA A 1 89 ? -25.923 -11.357 8.299 1.00 66.00 89 ALA A N 1
ATOM 676 C CA . ALA A 1 89 ? -26.010 -11.422 6.842 1.00 66.00 89 ALA A CA 1
ATOM 677 C C . ALA A 1 89 ? -25.582 -10.107 6.167 1.00 66.00 89 ALA A C 1
ATOM 679 O O . ALA A 1 89 ? -24.949 -10.130 5.112 1.00 66.00 89 ALA A O 1
ATOM 680 N N . ARG A 1 90 ? -25.883 -8.952 6.776 1.00 64.75 90 ARG A N 1
ATOM 681 C CA . ARG A 1 90 ? -25.401 -7.651 6.293 1.00 64.75 90 ARG A CA 1
ATOM 682 C C . ARG A 1 90 ? -23.885 -7.516 6.430 1.00 64.75 90 ARG A C 1
ATOM 684 O O . ARG A 1 90 ? -23.249 -7.079 5.478 1.00 64.75 90 ARG A O 1
ATOM 691 N N . ARG A 1 91 ? -23.297 -7.910 7.566 1.00 62.72 91 ARG A N 1
ATOM 692 C CA . ARG A 1 91 ? -21.833 -7.877 7.744 1.00 62.72 91 ARG A CA 1
ATOM 693 C C . ARG A 1 91 ? -21.127 -8.842 6.802 1.00 62.72 91 ARG A C 1
ATOM 695 O O . ARG A 1 91 ? -20.138 -8.454 6.201 1.00 62.72 91 ARG A O 1
ATOM 702 N N . GLU A 1 92 ? -21.654 -10.045 6.608 1.00 63.81 92 GLU A N 1
ATOM 703 C CA . GLU A 1 92 ? -21.111 -11.006 5.644 1.00 63.81 92 GLU A CA 1
ATOM 704 C C . GLU A 1 92 ? -21.221 -10.493 4.202 1.00 63.81 92 GLU A C 1
ATOM 706 O O . GLU A 1 92 ? -20.296 -10.678 3.414 1.00 63.81 92 GLU A O 1
ATOM 711 N N . ALA A 1 93 ? -22.313 -9.809 3.846 1.00 60.62 93 ALA A N 1
ATOM 712 C CA . ALA A 1 93 ? -22.462 -9.184 2.534 1.00 60.62 93 ALA A CA 1
ATOM 713 C C . ALA A 1 93 ? -21.479 -8.017 2.335 1.00 60.62 93 ALA A C 1
ATOM 715 O O . ALA A 1 93 ? -20.842 -7.936 1.286 1.00 60.62 93 ALA A O 1
ATOM 716 N N . GLU A 1 94 ? -21.305 -7.159 3.344 1.00 59.25 94 GLU A N 1
ATOM 717 C CA . GLU A 1 94 ? -20.331 -6.060 3.336 1.00 59.25 94 GLU A CA 1
ATOM 718 C C . GLU A 1 94 ? -18.883 -6.578 3.303 1.00 59.25 94 GLU A C 1
ATOM 720 O O . GLU A 1 94 ? -18.045 -6.032 2.588 1.00 59.25 94 GLU A O 1
ATOM 725 N N . GLU A 1 95 ? -18.577 -7.662 4.019 1.00 57.09 95 GLU A N 1
ATOM 726 C CA . GLU A 1 95 ? -17.268 -8.322 4.002 1.00 57.09 95 GLU A CA 1
ATOM 727 C C . GLU A 1 95 ? -17.008 -9.029 2.668 1.00 57.09 95 GLU A C 1
ATOM 729 O O . GLU A 1 95 ? -15.900 -8.945 2.138 1.00 57.09 95 GLU A O 1
ATOM 734 N N . ALA A 1 96 ? -18.020 -9.658 2.068 1.00 53.03 96 ALA A N 1
ATOM 735 C CA . ALA A 1 96 ? -17.919 -10.269 0.746 1.00 53.03 96 ALA A CA 1
ATOM 736 C C . ALA A 1 96 ? -17.762 -9.222 -0.369 1.00 53.03 96 ALA A C 1
ATOM 738 O O . ALA A 1 96 ? -17.017 -9.442 -1.327 1.00 53.03 96 ALA A O 1
ATOM 739 N N . GLU A 1 97 ? -18.429 -8.073 -0.259 1.00 55.41 97 GLU A N 1
ATOM 740 C CA . GLU A 1 97 ? -18.271 -6.952 -1.188 1.00 55.41 97 GLU A CA 1
ATOM 741 C C . GLU A 1 97 ? -16.905 -6.272 -1.009 1.00 55.41 97 GLU A C 1
ATOM 743 O O . GLU A 1 97 ? -16.201 -6.022 -1.990 1.00 55.41 97 GLU A O 1
ATOM 748 N N . ALA A 1 98 ? -16.459 -6.087 0.236 1.00 53.88 98 ALA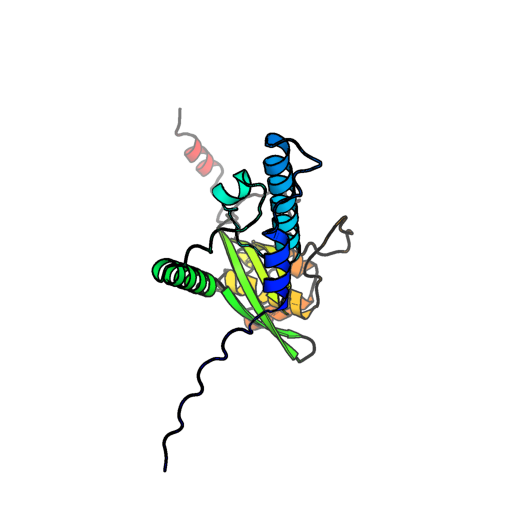 A N 1
ATOM 749 C CA . ALA A 1 98 ? -15.118 -5.606 0.542 1.00 53.88 98 ALA A CA 1
ATOM 750 C C . ALA A 1 98 ? -14.032 -6.570 0.044 1.00 53.88 98 ALA A C 1
ATOM 752 O O . ALA A 1 98 ? -13.022 -6.105 -0.477 1.00 53.88 98 ALA A O 1
ATOM 753 N N . ALA A 1 99 ? -14.240 -7.886 0.142 1.00 52.78 99 ALA A N 1
ATOM 754 C CA . ALA A 1 99 ? -13.325 -8.903 -0.374 1.00 52.78 99 ALA A CA 1
ATOM 755 C C . ALA A 1 99 ? -13.237 -8.889 -1.909 1.00 52.78 99 ALA A C 1
ATOM 757 O O . ALA A 1 99 ? -12.166 -9.125 -2.459 1.00 52.78 99 ALA A O 1
ATOM 758 N N . ARG A 1 100 ? -14.320 -8.542 -2.621 1.00 55.75 100 ARG A N 1
ATOM 759 C CA . ARG A 1 100 ? -14.293 -8.361 -4.088 1.00 55.75 100 ARG A CA 1
ATOM 760 C C . ARG A 1 100 ? -13.481 -7.142 -4.534 1.00 55.75 100 ARG A C 1
ATOM 762 O O . ARG A 1 100 ? -12.995 -7.128 -5.661 1.00 55.75 100 ARG A O 1
ATOM 769 N N . ALA A 1 101 ? -13.321 -6.138 -3.671 1.00 67.75 101 ALA A N 1
ATOM 770 C CA . ALA A 1 101 ? -12.494 -4.957 -3.931 1.00 67.75 101 ALA A CA 1
ATOM 771 C C . ALA A 1 101 ? -10.997 -5.171 -3.612 1.00 67.75 101 ALA A C 1
ATOM 773 O O . ALA A 1 101 ? -10.187 -4.259 -3.803 1.00 67.75 101 ALA A O 1
ATOM 774 N N . VAL A 1 102 ? -10.625 -6.357 -3.115 1.00 79.88 102 VAL A N 1
ATOM 775 C CA . VAL A 1 102 ? -9.248 -6.721 -2.773 1.00 79.88 102 VAL A CA 1
ATOM 776 C C . VAL A 1 102 ? -8.634 -7.530 -3.912 1.00 79.88 102 VAL A C 1
ATOM 778 O O . VAL A 1 102 ? -9.157 -8.561 -4.329 1.00 79.88 102 VAL A O 1
ATOM 781 N N . ARG A 1 103 ? -7.496 -7.060 -4.417 1.00 87.19 103 ARG A N 1
ATOM 782 C CA . ARG A 1 103 ? -6.684 -7.751 -5.420 1.00 87.19 103 ARG A CA 1
ATOM 783 C C . ARG A 1 103 ? -5.627 -8.583 -4.710 1.00 87.19 103 ARG A C 1
ATOM 785 O O . ARG A 1 103 ? -4.846 -8.038 -3.931 1.00 87.19 103 ARG A O 1
ATOM 792 N N . GLU A 1 104 ? -5.594 -9.883 -4.976 1.00 90.44 104 GLU A N 1
ATOM 793 C CA . GLU A 1 104 ? -4.527 -10.763 -4.496 1.00 90.44 104 GLU A CA 1
ATOM 794 C C . GLU A 1 104 ? -3.392 -10.815 -5.516 1.00 90.44 104 GLU A C 1
ATOM 796 O O . GLU A 1 104 ? -3.600 -11.149 -6.683 1.00 90.44 104 GLU A O 1
ATOM 801 N N . CYS A 1 105 ? -2.186 -10.500 -5.060 1.00 90.94 105 CYS A N 1
ATOM 802 C CA . CYS A 1 105 ? -1.000 -10.395 -5.892 1.00 90.94 105 CYS A CA 1
ATOM 803 C C . CYS A 1 105 ? 0.146 -11.227 -5.298 1.00 90.94 105 CYS A C 1
ATOM 805 O O . CYS A 1 105 ? 0.185 -11.539 -4.103 1.00 90.94 105 CYS A O 1
ATOM 807 N N . MET A 1 106 ? 1.106 -11.592 -6.144 1.00 92.00 106 MET A N 1
ATOM 808 C CA . MET A 1 106 ? 2.298 -12.341 -5.752 1.00 92.00 106 MET A CA 1
ATOM 809 C C . MET A 1 106 ? 3.530 -11.706 -6.390 1.00 92.00 106 MET A C 1
ATOM 811 O O . MET A 1 106 ? 3.502 -11.325 -7.558 1.00 92.00 106 MET A O 1
ATOM 815 N N . VAL A 1 107 ? 4.621 -11.633 -5.631 1.00 91.81 107 VAL A N 1
ATOM 816 C CA . VAL A 1 107 ? 5.943 -11.266 -6.141 1.00 91.81 107 VAL A CA 1
ATOM 817 C C . VAL A 1 107 ? 7.003 -12.219 -5.596 1.00 91.81 107 VAL A C 1
ATOM 819 O O . VAL A 1 107 ? 6.851 -12.759 -4.505 1.00 91.81 107 VAL A O 1
ATOM 822 N N . ILE A 1 108 ? 8.083 -12.436 -6.344 1.00 89.31 108 ILE A N 1
ATOM 823 C CA . ILE A 1 108 ? 9.234 -13.205 -5.865 1.00 89.31 108 ILE A CA 1
ATOM 824 C C . ILE A 1 108 ? 10.183 -12.262 -5.123 1.00 89.31 108 ILE A C 1
ATOM 826 O O . ILE A 1 108 ? 10.639 -11.262 -5.673 1.00 89.31 108 ILE A O 1
ATOM 830 N N . GLN A 1 109 ? 10.509 -12.603 -3.881 1.00 88.38 109 GLN A N 1
ATOM 831 C CA . GLN A 1 109 ? 11.497 -11.918 -3.056 1.00 88.38 109 GLN A CA 1
ATOM 832 C C . GLN A 1 109 ? 12.531 -12.938 -2.572 1.00 88.38 109 GLN A C 1
ATOM 834 O O . GLN A 1 109 ? 12.180 -13.905 -1.903 1.00 88.38 109 GLN A O 1
ATOM 839 N N . ASP A 1 110 ? 13.804 -12.740 -2.925 1.00 85.81 110 ASP A N 1
ATOM 840 C CA . ASP A 1 110 ? 14.912 -13.659 -2.606 1.00 85.81 110 ASP A CA 1
ATOM 841 C C . ASP A 1 110 ? 14.638 -15.133 -2.973 1.00 85.81 110 ASP A C 1
ATOM 843 O O . ASP A 1 110 ? 15.003 -16.053 -2.246 1.00 85.81 110 ASP A O 1
ATOM 847 N N . GLY A 1 111 ? 13.961 -15.373 -4.099 1.00 85.62 111 GLY A N 1
ATOM 848 C CA . GLY A 1 111 ? 13.604 -16.726 -4.541 1.00 85.62 111 GLY A CA 1
ATOM 849 C C . GLY A 1 111 ? 12.414 -17.351 -3.805 1.00 85.62 111 GLY A C 1
ATOM 850 O O . GLY A 1 111 ? 12.076 -18.500 -4.078 1.00 85.62 111 GLY A O 1
ATOM 851 N N . HIS A 1 112 ? 11.752 -16.607 -2.917 1.00 89.50 112 HIS A N 1
ATOM 852 C CA . HIS A 1 112 ? 10.528 -17.024 -2.241 1.00 89.50 112 HIS A CA 1
ATOM 853 C C . HIS A 1 112 ? 9.314 -16.256 -2.758 1.00 89.50 112 HIS A C 1
ATOM 855 O O . HIS A 1 112 ? 9.381 -15.057 -3.025 1.00 89.50 112 HIS A O 1
ATOM 861 N N . GLU A 1 113 ? 8.180 -16.942 -2.867 1.00 92.06 113 GLU A N 1
ATOM 862 C CA . GLU A 1 113 ? 6.911 -16.310 -3.211 1.00 92.06 113 GLU A CA 1
ATOM 863 C C . GLU A 1 113 ? 6.373 -15.504 -2.023 1.00 92.06 113 GLU A C 1
ATOM 865 O O . GLU A 1 113 ? 6.088 -16.043 -0.951 1.00 92.06 113 GLU A O 1
ATOM 870 N N . LEU A 1 114 ? 6.201 -14.203 -2.229 1.00 92.69 114 LEU A N 1
ATOM 871 C CA . LEU A 1 114 ? 5.580 -13.284 -1.291 1.00 92.69 114 LEU A CA 1
ATOM 872 C C . LEU A 1 114 ? 4.187 -12.916 -1.800 1.00 92.69 114 LEU A C 1
ATOM 874 O O . LEU A 1 114 ? 4.038 -12.228 -2.811 1.00 92.69 114 LEU A O 1
ATOM 878 N N . LYS A 1 115 ? 3.160 -13.359 -1.076 1.00 94.69 115 LYS A N 1
ATOM 879 C CA . LYS A 1 115 ? 1.769 -12.974 -1.332 1.00 94.69 115 LYS A CA 1
ATOM 880 C C . LYS A 1 115 ? 1.447 -11.656 -0.637 1.00 94.69 115 LYS A C 1
ATOM 882 O O . LYS A 1 115 ? 1.860 -11.432 0.503 1.00 94.69 115 LYS A O 1
ATOM 887 N N . TYR A 1 116 ? 0.696 -10.803 -1.316 1.00 94.81 116 TYR A N 1
ATOM 888 C CA . TYR A 1 116 ? 0.206 -9.542 -0.779 1.00 94.81 116 TYR A CA 1
ATOM 889 C C . TYR A 1 116 ? -1.161 -9.209 -1.366 1.00 94.81 116 TYR A C 1
ATOM 891 O O . TYR A 1 116 ? -1.567 -9.752 -2.390 1.00 94.81 116 TYR A O 1
ATOM 899 N N . GLN A 1 117 ? -1.876 -8.317 -0.697 1.00 94.50 117 GLN A N 1
ATOM 900 C CA . GLN A 1 117 ? -3.201 -7.875 -1.101 1.00 94.50 117 GLN A CA 1
ATOM 901 C C . GLN A 1 117 ? -3.199 -6.363 -1.301 1.00 94.50 117 GLN A C 1
ATOM 903 O O . GLN A 1 117 ? -2.616 -5.637 -0.495 1.00 94.50 117 GLN A O 1
ATOM 908 N N . ILE A 1 118 ? -3.845 -5.889 -2.364 1.00 94.56 118 ILE A N 1
ATOM 909 C CA . ILE A 1 118 ? -4.098 -4.467 -2.605 1.00 94.56 118 ILE A CA 1
ATOM 910 C C . ILE A 1 118 ? -5.597 -4.223 -2.501 1.00 94.56 118 ILE A C 1
ATOM 912 O O . ILE A 1 118 ? -6.377 -4.742 -3.296 1.00 94.56 118 ILE A O 1
ATOM 916 N N . LYS A 1 119 ? -6.001 -3.387 -1.550 1.00 93.56 119 LYS A N 1
ATOM 917 C CA . LYS A 1 119 ? -7.361 -2.860 -1.459 1.00 93.56 119 LYS A CA 1
ATOM 918 C C . LYS A 1 119 ? -7.382 -1.440 -2.000 1.00 93.56 119 LYS A C 1
ATOM 920 O O . LYS A 1 119 ? -6.679 -0.581 -1.473 1.00 93.56 119 LYS A O 1
ATOM 925 N N . VAL A 1 120 ? -8.196 -1.190 -3.020 1.00 91.38 120 VAL A N 1
ATOM 926 C CA . VAL A 1 120 ? -8.384 0.156 -3.576 1.00 91.38 120 VAL A CA 1
ATOM 927 C C . VAL A 1 120 ? -9.530 0.849 -2.844 1.00 91.38 120 VAL A C 1
ATOM 929 O O . VAL A 1 120 ? -10.654 0.356 -2.849 1.00 91.38 120 VAL A O 1
ATOM 932 N N . HIS A 1 121 ? -9.250 1.992 -2.217 1.00 88.44 121 HIS A N 1
ATOM 933 C CA . HIS A 1 121 ? -10.258 2.829 -1.549 1.00 88.44 121 HIS A CA 1
ATOM 934 C C . HIS A 1 121 ? -10.770 3.940 -2.457 1.00 88.44 121 HIS A C 1
ATOM 936 O O . HIS A 1 121 ? -11.950 4.278 -2.425 1.00 88.44 121 HIS A O 1
ATOM 942 N N . LEU A 1 122 ? -9.878 4.505 -3.272 1.00 86.75 122 LEU A N 1
ATOM 943 C CA . LEU A 1 122 ? -10.198 5.540 -4.246 1.00 86.75 122 LEU A CA 1
ATOM 944 C C . LEU A 1 122 ? -9.499 5.225 -5.562 1.00 86.75 122 LEU A C 1
ATOM 946 O O . LEU A 1 122 ? -8.311 4.913 -5.569 1.00 86.75 122 LEU A O 1
ATOM 950 N N . ALA A 1 123 ? -10.227 5.376 -6.663 1.00 88.81 123 ALA A N 1
ATOM 951 C CA . ALA A 1 123 ? -9.681 5.431 -8.010 1.00 88.81 123 ALA A CA 1
ATOM 952 C C . ALA A 1 123 ? -10.230 6.690 -8.685 1.00 88.81 123 ALA A C 1
ATOM 954 O O . ALA A 1 123 ? -11.439 6.830 -8.871 1.00 88.81 123 ALA A O 1
ATOM 955 N N . TYR A 1 124 ? -9.350 7.628 -9.016 1.00 83.38 124 TYR A N 1
ATOM 956 C CA . TYR A 1 124 ? -9.717 8.917 -9.585 1.00 83.38 124 TYR A CA 1
ATOM 957 C C . TYR A 1 124 ? -9.013 9.135 -10.922 1.00 83.38 124 TYR A C 1
ATOM 959 O O . TYR A 1 124 ? -7.785 9.107 -11.011 1.00 83.38 124 TYR A O 1
ATOM 967 N N . LYS A 1 125 ? -9.798 9.383 -11.973 1.00 83.31 125 LYS A N 1
ATOM 968 C CA . LYS A 1 125 ? -9.272 9.684 -13.305 1.00 83.31 125 LYS A CA 1
ATOM 969 C C . LYS A 1 125 ? -8.805 11.135 -13.373 1.00 83.31 125 LYS A C 1
ATOM 971 O O . LYS A 1 125 ? -9.568 12.057 -13.104 1.00 83.31 125 LYS A O 1
ATOM 976 N N . THR A 1 126 ? -7.560 11.333 -13.785 1.00 82.88 126 THR A N 1
ATOM 977 C CA . THR A 1 126 ? -6.948 12.648 -14.011 1.00 82.88 126 THR A CA 1
ATOM 978 C C . THR A 1 126 ? -6.728 12.883 -15.509 1.00 82.88 126 THR A C 1
ATOM 980 O O . THR A 1 126 ? -6.806 11.958 -16.321 1.00 82.88 126 THR A O 1
ATOM 983 N N . ASN A 1 127 ? -6.400 14.117 -15.902 1.00 80.31 127 ASN A N 1
ATOM 984 C CA . ASN A 1 127 ? -6.084 14.430 -17.303 1.00 80.31 127 ASN A CA 1
ATOM 985 C C . ASN A 1 127 ? -4.868 13.634 -17.817 1.00 80.31 127 ASN A C 1
ATOM 987 O O . ASN A 1 127 ? -4.842 13.233 -18.983 1.00 80.31 127 ASN A O 1
ATOM 991 N N . GLY A 1 128 ? -3.901 13.364 -16.934 1.00 79.50 128 GLY A N 1
ATOM 992 C CA . GLY A 1 128 ? -2.639 12.689 -17.243 1.00 79.50 128 GLY A CA 1
ATOM 993 C C . GLY A 1 128 ? -2.583 11.202 -16.888 1.00 79.50 128 GLY A C 1
ATOM 994 O O . GLY A 1 128 ? -1.530 10.605 -17.077 1.00 79.50 128 GLY A O 1
ATOM 995 N N . GLY A 1 129 ? -3.668 10.597 -16.386 1.00 87.56 129 GLY A N 1
ATOM 996 C CA . GLY A 1 129 ? -3.690 9.187 -15.971 1.00 87.56 129 GLY A CA 1
ATOM 997 C C . GLY A 1 129 ? -4.643 8.917 -14.816 1.00 87.56 129 GLY A C 1
ATOM 998 O O . GLY A 1 129 ? -5.759 9.433 -14.805 1.00 87.56 129 GLY A O 1
ATOM 999 N N . MET A 1 130 ? -4.214 8.139 -13.828 1.00 85.75 130 MET A N 1
ATOM 1000 C CA . MET A 1 130 ? -5.038 7.704 -12.698 1.00 85.75 130 MET A CA 1
ATOM 1001 C C . MET A 1 130 ? -4.353 7.999 -11.363 1.00 85.75 130 MET A C 1
ATOM 1003 O O . MET A 1 130 ? -3.133 7.921 -11.246 1.00 85.75 130 MET A O 1
ATOM 1007 N N . LEU A 1 131 ? -5.146 8.316 -10.347 1.00 90.12 131 LEU A N 1
ATOM 1008 C CA . LEU A 1 131 ? -4.721 8.425 -8.956 1.00 90.12 131 LEU A CA 1
ATOM 1009 C C . LEU A 1 131 ? -5.453 7.363 -8.142 1.00 90.12 131 LEU A C 1
ATOM 1011 O O . LEU A 1 131 ? -6.673 7.238 -8.252 1.00 90.12 131 LEU A O 1
ATOM 1015 N N . TYR A 1 132 ? -4.716 6.638 -7.309 1.00 92.94 132 TYR A N 1
ATOM 1016 C CA . TYR A 1 132 ? -5.258 5.607 -6.435 1.00 92.94 132 TYR A CA 1
ATOM 1017 C C . TYR A 1 132 ? -4.903 5.867 -4.977 1.00 92.94 132 TYR A C 1
ATOM 1019 O O . TYR A 1 132 ? -3.744 6.142 -4.678 1.00 92.94 132 TYR A O 1
ATOM 1027 N N . ASP A 1 133 ? -5.876 5.689 -4.083 1.00 94.00 133 ASP A N 1
ATOM 1028 C CA . ASP A 1 133 ? -5.612 5.484 -2.656 1.00 94.00 133 ASP A CA 1
ATOM 1029 C C . ASP A 1 133 ? -5.794 4.012 -2.343 1.00 94.00 133 ASP A C 1
ATOM 1031 O O . ASP A 1 133 ? -6.866 3.447 -2.583 1.00 94.00 133 ASP A O 1
ATOM 1035 N N . ILE A 1 134 ? -4.749 3.393 -1.807 1.00 94.06 134 ILE A N 1
ATOM 1036 C CA . ILE A 1 134 ? -4.712 1.959 -1.566 1.00 94.06 134 ILE A CA 1
ATOM 1037 C C . ILE A 1 134 ? -4.237 1.623 -0.161 1.00 94.06 134 ILE A C 1
ATOM 1039 O O . ILE A 1 134 ? -3.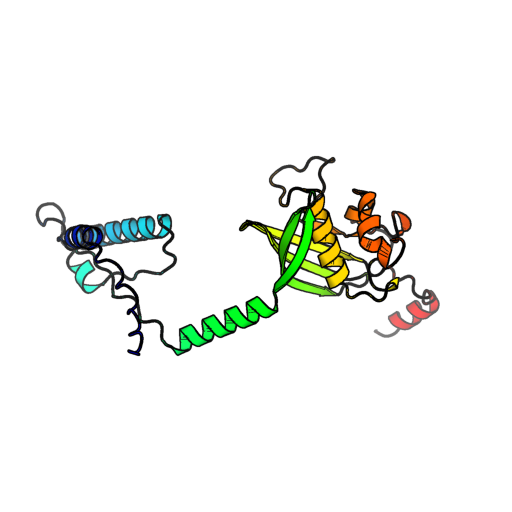416 2.327 0.427 1.00 94.06 134 ILE A O 1
ATOM 1043 N N . THR A 1 135 ? -4.710 0.487 0.336 1.00 94.69 135 THR A N 1
ATOM 1044 C CA . THR A 1 135 ? -4.055 -0.247 1.416 1.00 94.69 135 THR A CA 1
ATOM 1045 C C . THR A 1 135 ? -3.374 -1.471 0.832 1.00 94.69 135 THR A C 1
ATOM 1047 O O . THR A 1 135 ? -3.971 -2.205 0.047 1.00 94.69 135 THR A O 1
ATOM 1050 N N . VAL A 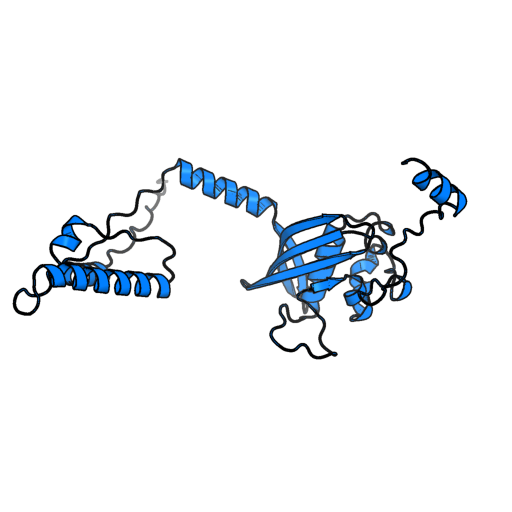1 136 ? -2.128 -1.694 1.231 1.00 94.50 136 VAL A N 1
ATOM 1051 C CA . VAL A 1 136 ? -1.355 -2.881 0.886 1.00 94.50 136 VAL A CA 1
ATOM 1052 C C . VAL A 1 136 ? -1.167 -3.708 2.145 1.00 94.50 136 VAL A C 1
ATOM 1054 O O . VAL A 1 136 ? -0.593 -3.234 3.125 1.00 94.50 136 VAL A O 1
ATOM 1057 N N . THR A 1 137 ? -1.633 -4.951 2.106 1.00 94.25 137 THR A N 1
ATOM 1058 C CA . THR A 1 137 ? -1.516 -5.901 3.214 1.00 94.25 137 THR A CA 1
ATOM 1059 C C . THR A 1 137 ? -0.521 -6.986 2.838 1.00 94.25 137 THR A C 1
ATOM 1061 O O . THR A 1 137 ? -0.672 -7.670 1.827 1.00 94.25 137 THR A O 1
ATOM 1064 N N . CYS A 1 138 ? 0.538 -7.137 3.631 1.00 92.50 138 CYS A N 1
ATOM 1065 C CA . CYS A 1 138 ? 1.586 -8.121 3.380 1.00 92.50 138 CYS A CA 1
ATOM 1066 C C . CYS A 1 138 ? 2.268 -8.529 4.691 1.00 92.50 138 CYS A C 1
ATOM 1068 O O . CYS A 1 138 ? 2.827 -7.676 5.393 1.00 92.50 138 CYS A O 1
ATOM 1070 N N . GLN A 1 139 ? 2.261 -9.837 4.987 1.00 89.50 139 GLN A N 1
ATOM 1071 C CA . GLN A 1 139 ? 2.747 -10.420 6.249 1.00 89.50 139 GLN A CA 1
ATOM 1072 C C . GLN A 1 139 ? 2.035 -9.822 7.477 1.00 89.50 139 GLN A C 1
ATOM 1074 O O . GLN A 1 139 ? 2.689 -9.291 8.375 1.00 89.50 139 GLN A O 1
ATOM 1079 N N . ASP A 1 140 ? 0.697 -9.832 7.461 1.00 86.00 140 ASP A N 1
ATOM 1080 C CA . ASP A 1 140 ? -0.182 -9.327 8.535 1.00 86.00 140 ASP A CA 1
ATOM 1081 C C . ASP A 1 140 ? 0.052 -7.860 8.931 1.00 86.00 140 ASP A C 1
ATOM 1083 O O . ASP A 1 140 ? -0.299 -7.413 10.023 1.00 86.00 140 ASP A O 1
ATOM 1087 N N . LYS A 1 141 ? 0.670 -7.091 8.034 1.00 89.31 141 LYS A N 1
ATOM 1088 C CA . LYS A 1 141 ? 0.926 -5.664 8.203 1.00 89.31 141 LYS A CA 1
ATOM 1089 C C . LYS A 1 141 ? 0.288 -4.904 7.062 1.00 89.31 141 LYS A C 1
ATOM 1091 O O . LYS A 1 141 ? 0.460 -5.275 5.900 1.00 89.31 141 LYS A O 1
ATOM 1096 N N . GLU A 1 142 ? -0.371 -3.816 7.421 1.00 92.50 142 GLU A N 1
ATOM 1097 C CA . GLU A 1 142 ? -1.037 -2.916 6.492 1.00 92.50 142 GLU A CA 1
ATOM 1098 C C . GLU A 1 142 ? -0.222 -1.634 6.322 1.00 92.50 142 GLU A C 1
ATOM 1100 O O . GLU A 1 142 ? 0.338 -1.101 7.283 1.00 92.50 142 GLU A O 1
ATOM 1105 N N . SER A 1 143 ? -0.160 -1.136 5.094 1.00 93.25 143 SER A N 1
ATOM 1106 C CA . SER A 1 143 ? 0.394 0.174 4.760 1.00 93.25 143 SER A CA 1
ATOM 1107 C C . SER A 1 143 ? -0.539 0.908 3.806 1.00 93.25 143 SER A C 1
ATOM 1109 O O . SER A 1 143 ? -1.182 0.294 2.957 1.00 93.25 143 SER A O 1
ATOM 1111 N N . VAL A 1 144 ? -0.644 2.226 3.963 1.00 93.81 144 VAL A N 1
ATOM 1112 C CA . VAL A 1 144 ? -1.522 3.074 3.148 1.00 93.81 144 VAL A CA 1
ATOM 1113 C C . VAL A 1 144 ? -0.673 3.908 2.204 1.00 93.81 144 VAL A C 1
ATOM 1115 O O . VAL A 1 144 ? 0.321 4.504 2.622 1.00 93.81 144 VAL A O 1
ATOM 1118 N N . HIS A 1 145 ? -1.081 3.960 0.941 1.00 94.38 145 HIS A N 1
ATOM 1119 C CA . HIS A 1 145 ? -0.353 4.655 -0.111 1.00 94.38 145 HIS A CA 1
ATOM 1120 C C . HIS A 1 145 ? -1.310 5.435 -0.999 1.00 94.38 145 HIS A C 1
ATOM 1122 O O . HIS A 1 145 ? -2.419 4.979 -1.283 1.00 94.38 145 HIS A O 1
ATOM 1128 N N . ARG A 1 146 ? -0.837 6.573 -1.499 1.00 94.06 146 ARG A N 1
ATOM 1129 C CA . ARG A 1 146 ? -1.432 7.257 -2.643 1.00 94.06 146 ARG A CA 1
ATOM 1130 C C . ARG A 1 146 ? -0.481 7.158 -3.829 1.00 94.06 146 ARG A C 1
ATOM 1132 O O . ARG A 1 146 ? 0.663 7.597 -3.742 1.00 94.06 146 ARG A O 1
ATOM 1139 N N . VAL A 1 147 ? -0.958 6.575 -4.923 1.00 94.31 147 VAL A N 1
ATOM 1140 C CA . VAL A 1 147 ? -0.152 6.264 -6.107 1.00 94.31 147 VAL A CA 1
ATOM 1141 C C . VAL A 1 147 ? -0.720 6.982 -7.324 1.00 94.31 147 VAL A C 1
ATOM 1143 O O . VAL A 1 147 ? -1.909 6.872 -7.616 1.00 94.31 147 VAL A O 1
ATOM 1146 N N . ILE A 1 148 ? 0.133 7.705 -8.048 1.00 93.81 148 ILE A N 1
ATOM 1147 C CA . ILE A 1 148 ? -0.220 8.371 -9.308 1.00 93.81 148 ILE A CA 1
ATOM 1148 C C . ILE A 1 148 ? 0.399 7.600 -10.472 1.00 93.81 148 ILE A C 1
ATOM 1150 O O . ILE A 1 148 ? 1.609 7.384 -10.519 1.00 93.81 148 ILE A O 1
ATOM 1154 N N . ILE A 1 149 ? -0.426 7.210 -11.437 1.00 91.69 149 ILE A N 1
ATOM 1155 C CA . ILE A 1 149 ? -0.021 6.452 -12.621 1.00 91.69 149 ILE A CA 1
ATOM 1156 C C . ILE A 1 149 ? -0.282 7.307 -13.855 1.00 91.69 149 ILE A C 1
ATOM 1158 O O . ILE A 1 149 ? -1.433 7.600 -14.174 1.00 91.69 149 ILE A O 1
ATOM 1162 N N . GLY A 1 150 ? 0.782 7.705 -14.551 1.00 89.44 150 GLY A N 1
ATOM 1163 C CA . GLY A 1 150 ? 0.672 8.420 -15.822 1.00 89.44 150 GLY A CA 1
ATOM 1164 C C . GLY A 1 150 ? 0.191 7.506 -16.952 1.00 89.44 150 GLY A C 1
ATOM 1165 O O . GLY A 1 150 ? 0.525 6.322 -16.967 1.00 89.44 150 GLY A O 1
ATOM 1166 N N . LYS A 1 151 ? -0.555 8.058 -17.916 1.00 88.19 151 LYS A N 1
ATOM 1167 C CA . LYS A 1 151 ? -1.031 7.345 -19.122 1.00 88.19 151 LYS A CA 1
ATOM 1168 C C . LYS A 1 151 ? 0.083 6.626 -19.864 1.00 88.19 151 LYS A C 1
ATOM 1170 O O . LYS A 1 151 ? -0.096 5.485 -20.276 1.00 88.19 151 LYS A O 1
ATOM 1175 N N . ASP A 1 152 ? 1.249 7.256 -19.932 1.00 88.00 152 ASP A N 1
ATOM 1176 C CA . ASP A 1 152 ? 2.431 6.728 -20.612 1.00 88.00 152 ASP A CA 1
ATOM 1177 C C . ASP A 1 152 ? 2.919 5.387 -20.034 1.00 88.00 152 ASP A C 1
ATOM 1179 O O . ASP A 1 152 ? 3.639 4.664 -20.710 1.00 88.00 152 ASP A O 1
ATOM 1183 N N . TYR A 1 153 ? 2.508 5.020 -18.813 1.00 88.31 153 TYR A N 1
ATOM 1184 C CA . TYR A 1 153 ? 2.894 3.771 -18.143 1.00 88.31 153 TYR A CA 1
ATOM 1185 C C . TYR A 1 153 ? 1.883 2.627 -18.318 1.00 88.31 153 TYR A C 1
ATOM 1187 O O . TYR A 1 153 ? 2.095 1.540 -17.775 1.00 88.31 153 TYR A O 1
ATOM 1195 N N . TYR A 1 154 ? 0.768 2.840 -19.027 1.00 89.06 154 TYR A N 1
ATOM 1196 C CA . TYR A 1 154 ? -0.212 1.775 -19.272 1.00 89.06 154 TYR A CA 1
ATOM 1197 C C . TYR A 1 154 ? -0.887 1.845 -20.649 1.00 89.06 154 TYR A C 1
ATOM 1199 O O . TYR A 1 154 ? -1.050 0.802 -21.280 1.00 89.06 154 TYR A O 1
ATOM 1207 N N . GLU A 1 155 ? -1.227 3.035 -21.161 1.00 88.81 155 GLU A N 1
ATOM 1208 C CA . GLU A 1 155 ? -1.946 3.182 -22.439 1.00 88.81 155 GLU A CA 1
ATOM 1209 C C . GLU A 1 155 ? -1.136 2.677 -23.648 1.00 88.81 155 GLU A C 1
ATOM 1211 O O . GLU A 1 155 ? -1.691 1.883 -24.413 1.00 88.81 155 GLU A O 1
ATOM 1216 N N . PRO A 1 156 ? 0.160 3.026 -23.826 1.00 87.75 156 PRO A N 1
ATOM 1217 C CA . PRO A 1 156 ? 0.946 2.553 -24.974 1.00 87.75 156 PRO A CA 1
ATOM 1218 C C . PRO A 1 156 ? 1.104 1.030 -25.028 1.00 87.75 156 PRO A C 1
ATOM 1220 O O . PRO A 1 156 ? 1.289 0.461 -26.102 1.00 87.75 156 PRO A O 1
ATOM 1223 N N . TYR A 1 157 ? 1.012 0.374 -23.871 1.00 87.12 157 TYR A N 1
ATOM 1224 C CA . TYR A 1 157 ? 1.182 -1.069 -23.712 1.00 87.12 157 TYR A CA 1
ATOM 1225 C C . TYR A 1 157 ? -0.155 -1.827 -23.698 1.00 87.12 157 TYR A C 1
ATOM 1227 O O . TYR A 1 157 ? -0.170 -3.040 -23.505 1.00 87.12 157 TYR A O 1
ATOM 1235 N N . GLY A 1 158 ? -1.286 -1.127 -23.862 1.00 86.31 158 GLY A N 1
ATOM 1236 C CA . GLY A 1 158 ? -2.622 -1.727 -23.798 1.00 86.31 158 GLY A CA 1
ATOM 1237 C C . GLY A 1 158 ? -2.965 -2.328 -22.430 1.00 86.31 158 GLY A C 1
ATOM 1238 O O . GLY A 1 158 ? -3.789 -3.239 -22.347 1.00 86.31 158 GLY A O 1
ATOM 1239 N N . LEU A 1 159 ? -2.321 -1.853 -21.361 1.00 88.38 159 LEU A N 1
ATOM 1240 C CA . LEU A 1 159 ? -2.531 -2.336 -20.000 1.00 88.38 159 LEU A CA 1
ATOM 1241 C C . LEU A 1 159 ? -3.662 -1.572 -19.313 1.00 88.38 159 LEU A C 1
ATOM 1243 O O . LEU A 1 159 ? -3.877 -0.385 -19.553 1.00 88.38 159 LEU A O 1
ATOM 1247 N N . ALA A 1 160 ? -4.353 -2.243 -18.393 1.00 89.81 160 ALA A N 1
ATOM 1248 C CA . ALA A 1 160 ? -5.182 -1.547 -17.418 1.00 89.81 160 ALA A CA 1
ATOM 1249 C C . ALA A 1 160 ? -4.279 -0.850 -16.377 1.00 89.81 160 ALA A C 1
ATOM 1251 O O . ALA A 1 160 ? -3.263 -1.431 -15.977 1.00 89.81 160 ALA A O 1
ATOM 1252 N N . PRO A 1 161 ? -4.631 0.355 -15.898 1.00 88.94 161 PRO A N 1
ATOM 1253 C CA . PRO A 1 161 ? -3.824 1.091 -14.922 1.00 88.94 161 PRO A CA 1
ATOM 1254 C C . PRO A 1 161 ? -3.614 0.312 -13.613 1.00 88.94 161 PRO A C 1
ATOM 1256 O O . PRO A 1 161 ? -2.555 0.413 -12.995 1.00 88.94 161 PRO A O 1
ATOM 1259 N N . GLU A 1 162 ? -4.567 -0.536 -13.224 1.00 91.62 162 GLU A N 1
ATOM 1260 C CA . GLU A 1 162 ? -4.453 -1.429 -12.069 1.00 91.62 162 GLU A CA 1
ATOM 1261 C C . GLU A 1 162 ? -3.334 -2.468 -12.236 1.00 91.62 162 GLU A C 1
ATOM 1263 O O . GLU A 1 162 ? -2.706 -2.851 -11.257 1.00 91.62 162 GLU A O 1
ATOM 1268 N N . VAL A 1 163 ? -3.029 -2.905 -13.463 1.00 91.38 163 VAL A N 1
ATOM 1269 C CA . VAL A 1 163 ? -1.912 -3.835 -13.706 1.00 91.38 163 VAL A CA 1
ATOM 1270 C C . VAL A 1 163 ? -0.581 -3.136 -13.445 1.00 91.38 163 VAL A C 1
ATOM 1272 O O . VAL A 1 163 ? 0.310 -3.706 -12.814 1.00 91.38 163 VAL A O 1
ATOM 1275 N N . THR A 1 164 ? -0.453 -1.882 -13.883 1.00 92.56 164 THR A N 1
ATOM 1276 C CA . THR A 1 164 ? 0.719 -1.051 -13.586 1.00 92.56 164 THR A CA 1
ATOM 1277 C C . THR A 1 164 ? 0.835 -0.795 -12.084 1.00 92.56 164 THR A C 1
ATOM 1279 O O . THR A 1 164 ? 1.940 -0.860 -11.546 1.00 92.56 164 THR A O 1
ATOM 1282 N N . LEU A 1 165 ? -0.284 -0.589 -11.382 1.00 94.44 165 LEU A N 1
ATOM 1283 C CA . LEU A 1 165 ? -0.317 -0.479 -9.921 1.00 94.44 165 LEU A CA 1
ATOM 1284 C C . LEU A 1 165 ? 0.209 -1.751 -9.239 1.00 94.44 165 LEU A C 1
ATOM 1286 O O . LEU A 1 165 ? 1.111 -1.667 -8.403 1.00 94.44 165 LEU A O 1
ATOM 1290 N N . ASP A 1 166 ? -0.320 -2.917 -9.624 1.00 94.19 166 ASP A N 1
ATOM 1291 C CA . ASP A 1 166 ? 0.048 -4.219 -9.058 1.00 94.19 166 ASP A CA 1
ATOM 1292 C C . ASP A 1 166 ? 1.547 -4.486 -9.231 1.00 94.19 166 ASP A C 1
ATOM 1294 O O . ASP A 1 166 ? 2.233 -4.829 -8.262 1.00 94.19 166 ASP A O 1
ATOM 1298 N N . ARG A 1 167 ? 2.063 -4.263 -10.448 1.00 94.06 167 ARG A N 1
ATOM 1299 C CA . ARG A 1 167 ? 3.486 -4.390 -10.801 1.00 94.06 167 ARG A CA 1
ATOM 1300 C C . ARG A 1 167 ? 4.363 -3.441 -9.994 1.00 94.06 167 ARG A C 1
ATOM 1302 O O . ARG A 1 167 ? 5.398 -3.855 -9.475 1.00 94.06 167 ARG A O 1
ATOM 1309 N N . THR A 1 168 ? 3.925 -2.191 -9.844 1.00 95.06 168 THR A N 1
ATOM 1310 C CA . THR A 1 168 ? 4.644 -1.180 -9.061 1.00 95.06 168 THR A CA 1
ATOM 1311 C C . THR A 1 168 ? 4.756 -1.601 -7.603 1.00 95.06 168 THR A C 1
ATOM 1313 O O . THR A 1 168 ? 5.860 -1.673 -7.070 1.00 95.06 168 THR A O 1
ATOM 1316 N N . MET A 1 169 ? 3.647 -1.960 -6.956 1.00 95.25 169 MET A N 1
ATOM 1317 C CA . MET A 1 169 ? 3.687 -2.386 -5.556 1.00 95.25 169 MET A CA 1
ATOM 1318 C C . MET A 1 169 ? 4.462 -3.692 -5.364 1.00 95.25 169 MET A C 1
ATOM 1320 O O . MET A 1 169 ? 5.214 -3.812 -4.397 1.00 95.25 169 MET A O 1
ATOM 1324 N N . GLY A 1 170 ? 4.337 -4.639 -6.296 1.00 94.62 170 GLY A N 1
ATOM 1325 C CA . GLY A 1 170 ? 5.111 -5.879 -6.284 1.00 94.62 170 GLY A CA 1
ATOM 1326 C C . GLY A 1 170 ? 6.612 -5.606 -6.308 1.00 94.62 170 GLY A C 1
ATOM 1327 O O . GLY A 1 170 ? 7.340 -6.112 -5.456 1.00 94.62 170 GLY A O 1
ATOM 1328 N N . PHE A 1 171 ? 7.065 -4.731 -7.205 1.00 94.88 171 PHE A N 1
ATOM 1329 C CA . PHE A 1 171 ? 8.464 -4.318 -7.280 1.00 94.88 171 PHE A CA 1
ATOM 1330 C C . PHE A 1 171 ? 8.973 -3.686 -5.982 1.00 94.88 171 PHE A C 1
ATOM 1332 O O . PHE A 1 171 ? 10.017 -4.079 -5.456 1.00 94.88 171 PHE A O 1
ATOM 1339 N N . MET A 1 172 ? 8.212 -2.741 -5.424 1.00 94.25 172 MET A N 1
ATOM 1340 C CA . MET A 1 172 ? 8.584 -2.065 -4.178 1.00 94.25 172 MET A CA 1
ATOM 1341 C C . MET A 1 172 ? 8.724 -3.062 -3.021 1.00 94.25 172 MET A C 1
ATOM 1343 O O . MET A 1 172 ? 9.641 -2.952 -2.202 1.00 94.25 172 MET A O 1
ATOM 1347 N N . LEU A 1 173 ? 7.859 -4.081 -2.983 1.00 93.12 173 LEU A N 1
ATOM 1348 C CA . LEU A 1 173 ? 7.970 -5.183 -2.034 1.00 93.12 173 LEU A CA 1
ATOM 1349 C C . LEU A 1 173 ? 9.195 -6.060 -2.314 1.00 93.12 173 LEU A C 1
ATOM 1351 O O . LEU A 1 173 ? 9.901 -6.393 -1.362 1.00 93.12 173 LEU A O 1
ATOM 1355 N N . SER A 1 174 ? 9.499 -6.396 -3.574 1.00 93.06 174 SER A N 1
ATOM 1356 C CA . SER A 1 174 ? 10.640 -7.262 -3.905 1.00 93.06 174 SER A CA 1
ATOM 1357 C C . SER A 1 174 ? 11.976 -6.649 -3.497 1.00 93.06 174 SER A C 1
ATOM 1359 O O . SER A 1 174 ? 12.810 -7.349 -2.924 1.00 93.06 174 SER A O 1
ATOM 1361 N N . ILE A 1 175 ? 12.145 -5.335 -3.682 1.00 91.75 175 ILE A N 1
ATOM 1362 C CA . ILE A 1 175 ? 13.375 -4.621 -3.300 1.00 91.75 175 ILE A CA 1
ATOM 1363 C C . ILE A 1 175 ? 13.445 -4.270 -1.806 1.00 91.75 175 ILE A C 1
ATOM 1365 O O . ILE A 1 175 ? 14.395 -3.622 -1.374 1.00 91.75 175 ILE A O 1
ATOM 1369 N N . ARG A 1 176 ? 12.459 -4.697 -1.000 1.00 89.81 176 ARG A N 1
ATOM 1370 C CA . ARG A 1 176 ? 12.341 -4.374 0.435 1.00 89.81 176 ARG A CA 1
ATOM 1371 C C . ARG A 1 176 ? 12.249 -2.880 0.723 1.00 89.81 176 ARG A C 1
ATOM 1373 O O . ARG A 1 176 ? 12.729 -2.431 1.767 1.00 89.81 176 ARG A O 1
ATOM 1380 N N . GLN A 1 177 ? 11.612 -2.110 -0.157 1.00 88.56 177 GLN A N 1
ATOM 1381 C CA . GLN A 1 177 ? 11.403 -0.704 0.145 1.00 88.56 177 GLN A CA 1
ATOM 1382 C C . GLN A 1 177 ? 10.573 -0.583 1.436 1.00 88.56 177 GLN A C 1
ATOM 1384 O O . GLN A 1 177 ? 9.558 -1.278 1.578 1.00 88.56 177 GLN A O 1
ATOM 1389 N N . PRO A 1 178 ? 10.976 0.273 2.397 1.00 85.62 178 PRO A N 1
ATOM 1390 C CA . PRO A 1 178 ? 10.165 0.545 3.573 1.00 85.62 178 PRO A CA 1
ATOM 1391 C C . PRO A 1 178 ? 8.753 0.930 3.153 1.00 85.62 178 PRO A C 1
ATOM 1393 O O . PRO A 1 178 ? 8.582 1.794 2.303 1.00 85.62 178 PRO A O 1
ATOM 1396 N N . ARG A 1 179 ? 7.747 0.282 3.743 1.00 82.94 179 ARG A N 1
ATOM 1397 C CA . ARG A 1 179 ? 6.330 0.452 3.370 1.00 82.94 179 ARG A CA 1
ATOM 1398 C C . ARG A 1 179 ? 5.659 1.645 4.042 1.00 82.94 179 ARG A C 1
ATOM 1400 O O . ARG A 1 179 ? 4.504 1.936 3.769 1.00 82.94 179 ARG A O 1
ATOM 1407 N N . HIS A 1 180 ? 6.370 2.308 4.943 1.00 81.94 180 HIS A N 1
ATOM 1408 C CA . HIS A 1 180 ? 5.908 3.514 5.597 1.00 81.94 180 HIS A CA 1
ATOM 1409 C C . HIS A 1 180 ? 7.105 4.391 5.944 1.00 81.94 180 HIS A C 1
ATOM 1411 O O . HIS A 1 180 ? 8.183 3.888 6.271 1.00 81.94 180 HIS A O 1
ATOM 1417 N N . THR A 1 181 ? 6.905 5.700 5.880 1.00 78.38 181 THR A N 1
ATOM 1418 C CA . THR A 1 181 ? 7.871 6.686 6.365 1.00 78.38 181 THR A CA 1
ATOM 1419 C C . THR A 1 181 ? 7.194 7.541 7.428 1.00 78.38 181 THR A C 1
ATOM 1421 O O . THR A 1 181 ? 6.157 8.144 7.153 1.00 78.38 181 THR A O 1
ATOM 1424 N N . GLU A 1 182 ? 7.781 7.588 8.625 1.00 71.44 182 GLU A N 1
ATOM 1425 C CA . GLU A 1 182 ? 7.368 8.455 9.734 1.00 71.44 182 GLU A CA 1
ATOM 1426 C C . GLU A 1 182 ? 8.404 9.572 9.945 1.00 71.44 182 GLU A C 1
ATOM 1428 O O . GLU A 1 182 ? 9.608 9.348 9.808 1.00 71.44 182 GLU A O 1
ATOM 1433 N N . GLY A 1 183 ? 7.954 10.774 10.322 1.00 74.94 183 GLY A N 1
ATOM 1434 C CA . GLY A 1 183 ? 8.839 11.884 10.698 1.00 74.94 183 GLY A CA 1
ATOM 1435 C C . GLY A 1 183 ? 9.447 12.667 9.524 1.00 74.94 183 GLY A C 1
ATOM 1436 O O . GLY A 1 183 ? 8.830 12.824 8.471 1.00 74.94 183 GLY A O 1
ATOM 1437 N N . ILE A 1 184 ? 10.641 13.238 9.737 1.00 71.75 184 ILE A N 1
ATOM 1438 C CA . ILE A 1 184 ? 11.343 14.051 8.730 1.00 71.75 184 ILE A CA 1
ATOM 1439 C C . ILE A 1 184 ? 12.010 13.116 7.719 1.00 71.75 184 ILE A C 1
ATOM 1441 O O . ILE A 1 184 ? 12.991 12.444 8.035 1.00 71.75 184 ILE A O 1
ATOM 1445 N N . MET A 1 185 ? 11.485 13.105 6.496 1.00 71.19 185 MET A N 1
ATOM 1446 C CA . MET A 1 185 ? 12.046 12.346 5.383 1.00 71.19 185 MET A CA 1
ATOM 1447 C C . MET A 1 185 ? 13.389 12.945 4.951 1.00 71.19 185 MET A C 1
ATOM 1449 O O . MET A 1 185 ? 13.499 14.149 4.703 1.00 71.19 185 MET A O 1
ATOM 1453 N N . LEU A 1 186 ? 14.416 12.103 4.849 1.00 73.38 186 LEU A N 1
ATOM 1454 C CA . LEU A 1 186 ? 15.697 12.510 4.272 1.00 73.38 186 LEU A CA 1
ATOM 1455 C C . LEU A 1 186 ? 15.552 12.648 2.753 1.00 73.38 186 LEU A C 1
ATOM 1457 O O . LEU A 1 186 ? 14.798 11.908 2.130 1.00 73.38 186 LEU A O 1
ATOM 1461 N N . SER A 1 187 ? 16.323 13.541 2.129 1.00 72.75 187 SER A N 1
ATOM 1462 C CA . SER A 1 187 ? 16.304 13.719 0.666 1.00 72.75 187 SER A CA 1
ATOM 1463 C C . SER A 1 187 ? 16.703 12.464 -0.121 1.00 72.75 187 SER A C 1
ATOM 1465 O O . SER A 1 187 ? 16.420 12.379 -1.309 1.00 72.75 187 SER A O 1
ATOM 1467 N N . SER A 1 188 ? 17.362 11.502 0.528 1.00 75.44 188 SER A N 1
ATOM 1468 C CA . SER A 1 188 ? 17.744 10.208 -0.041 1.00 75.44 188 SER A CA 1
ATOM 1469 C C . SER A 1 188 ? 16.664 9.128 0.078 1.00 75.44 188 SER A C 1
ATOM 1471 O O . SER A 1 188 ? 16.854 8.031 -0.440 1.00 75.44 188 SER A O 1
ATOM 1473 N N . GLN A 1 189 ? 15.561 9.389 0.785 1.00 79.25 189 GLN A N 1
ATOM 1474 C CA . GLN A 1 189 ? 14.490 8.416 0.991 1.00 79.25 189 GLN A CA 1
ATOM 1475 C C . GLN A 1 189 ? 13.389 8.590 -0.054 1.00 79.25 189 GLN A C 1
ATOM 1477 O O . GLN A 1 189 ? 12.932 9.700 -0.319 1.00 79.25 189 GLN A O 1
ATOM 1482 N N . PHE A 1 190 ? 12.938 7.471 -0.617 1.00 85.69 190 PHE A N 1
ATOM 1483 C CA . PHE A 1 190 ? 11.800 7.454 -1.530 1.00 85.69 190 PHE A CA 1
ATOM 1484 C C . PHE A 1 190 ? 10.479 7.693 -0.768 1.00 85.69 190 PHE A C 1
ATOM 1486 O O . PHE A 1 190 ? 10.263 7.042 0.262 1.00 85.69 190 PHE A O 1
ATOM 1493 N N . PRO A 1 191 ? 9.573 8.556 -1.267 1.00 86.62 191 PRO A N 1
ATOM 1494 C CA . PRO A 1 191 ? 8.338 8.934 -0.579 1.00 86.62 191 PRO A CA 1
ATOM 1495 C C . PRO A 1 191 ? 7.238 7.862 -0.701 1.00 86.62 191 PRO A C 1
ATOM 1497 O O . PRO A 1 191 ? 6.209 8.059 -1.334 1.00 86.62 191 PRO A O 1
ATOM 1500 N N . ILE A 1 192 ? 7.411 6.708 -0.054 1.00 89.56 192 ILE A N 1
ATOM 1501 C CA . ILE A 1 192 ? 6.523 5.542 -0.238 1.00 89.56 192 ILE A CA 1
ATOM 1502 C C . ILE A 1 192 ? 5.037 5.792 0.085 1.00 89.56 192 ILE A C 1
ATOM 1504 O O . ILE A 1 192 ? 4.165 5.113 -0.453 1.00 89.56 192 ILE A O 1
ATOM 1508 N N . ASN A 1 193 ? 4.721 6.746 0.965 1.00 89.88 193 ASN A N 1
ATOM 1509 C CA . ASN A 1 193 ? 3.336 7.044 1.343 1.00 89.88 193 ASN A CA 1
ATOM 1510 C C . ASN A 1 193 ? 2.569 7.767 0.213 1.00 89.88 193 ASN A C 1
ATOM 1512 O O . ASN A 1 193 ? 1.345 7.664 0.136 1.00 89.88 193 ASN A O 1
ATOM 1516 N N . TYR A 1 194 ? 3.275 8.516 -0.640 1.00 91.50 194 TYR A N 1
ATOM 1517 C CA . TYR A 1 194 ? 2.709 9.322 -1.723 1.00 91.50 194 TYR A CA 1
ATOM 1518 C C . TYR A 1 194 ? 3.731 9.455 -2.852 1.00 91.50 194 TYR A C 1
ATOM 1520 O O . TYR A 1 194 ? 4.731 10.152 -2.682 1.00 91.50 194 TYR A O 1
ATOM 1528 N N . PHE A 1 195 ? 3.479 8.820 -3.996 1.00 92.12 195 PHE A N 1
ATOM 1529 C CA . PHE A 1 195 ? 4.422 8.849 -5.114 1.00 92.12 195 PHE A CA 1
ATOM 1530 C C . PHE A 1 195 ? 3.747 8.664 -6.474 1.00 92.12 195 PHE A C 1
ATOM 1532 O O . PHE A 1 195 ? 2.634 8.142 -6.587 1.00 92.12 195 PHE A O 1
ATOM 1539 N N . ALA A 1 196 ? 4.455 9.066 -7.525 1.00 91.62 196 ALA A N 1
ATOM 1540 C CA . ALA A 1 196 ? 4.116 8.731 -8.902 1.00 91.62 196 ALA A CA 1
ATOM 1541 C C . ALA A 1 196 ? 4.954 7.549 -9.409 1.00 91.62 196 ALA A C 1
ATOM 1543 O O . ALA A 1 196 ? 6.127 7.412 -9.065 1.00 91.62 196 ALA A O 1
ATOM 1544 N N . VAL A 1 197 ? 4.393 6.720 -10.293 1.00 92.00 197 VAL A N 1
ATOM 1545 C CA . VAL A 1 197 ? 5.123 5.595 -10.918 1.00 92.00 197 VAL A CA 1
ATOM 1546 C C . VAL A 1 197 ? 6.386 6.078 -11.639 1.00 92.00 197 VAL A C 1
ATOM 1548 O O . VAL A 1 197 ? 7.419 5.416 -11.592 1.00 92.00 197 VAL A O 1
ATOM 1551 N N . SER A 1 198 ? 6.358 7.284 -12.210 1.00 89.06 198 SER A N 1
ATOM 1552 C CA . SER A 1 198 ? 7.544 7.894 -12.815 1.00 89.06 198 SER A CA 1
ATOM 1553 C C . SER A 1 198 ? 8.670 8.191 -11.827 1.00 89.06 198 SER A C 1
ATOM 1555 O O . SER A 1 198 ? 9.825 8.259 -12.234 1.00 89.06 198 SER A O 1
ATOM 1557 N N . GLU A 1 199 ? 8.365 8.404 -10.546 1.00 88.50 199 GLU A N 1
ATOM 1558 C CA . GLU A 1 199 ? 9.386 8.577 -9.508 1.00 88.50 199 GLU A CA 1
ATOM 1559 C C . GLU A 1 199 ? 10.032 7.235 -9.149 1.00 88.50 199 GLU A C 1
ATOM 1561 O O . GLU A 1 199 ? 11.224 7.208 -8.845 1.00 88.50 199 GLU A O 1
ATOM 1566 N N . VAL A 1 200 ? 9.283 6.127 -9.224 1.00 91.19 200 VAL A N 1
ATOM 1567 C CA . VAL A 1 200 ? 9.820 4.768 -9.037 1.00 91.19 200 VAL A CA 1
ATOM 1568 C C . VAL A 1 200 ? 10.807 4.442 -10.155 1.00 91.19 200 VAL A C 1
ATOM 1570 O O . VAL A 1 200 ? 11.941 4.082 -9.861 1.00 91.19 200 VAL A O 1
ATOM 1573 N N . ASP A 1 201 ? 10.414 4.658 -11.413 1.00 90.06 201 ASP A N 1
ATOM 1574 C CA . ASP A 1 201 ? 11.269 4.422 -12.590 1.00 90.06 201 ASP A CA 1
ATOM 1575 C C . ASP A 1 201 ? 12.587 5.214 -12.526 1.00 90.06 201 ASP A C 1
ATOM 1577 O O . ASP A 1 201 ? 13.664 4.712 -12.838 1.00 90.06 201 ASP A O 1
ATOM 1581 N N . GLN A 1 202 ? 12.535 6.448 -12.022 1.00 85.06 202 GLN A N 1
ATOM 1582 C CA . GLN A 1 202 ? 13.732 7.273 -11.845 1.00 85.06 202 GLN A CA 1
ATOM 1583 C C . GLN A 1 202 ? 14.601 6.855 -10.660 1.00 85.06 202 GLN A C 1
ATOM 1585 O O . GLN A 1 202 ? 15.823 6.987 -10.720 1.00 85.06 202 GLN A O 1
ATOM 1590 N N . SER A 1 203 ? 13.977 6.422 -9.566 1.00 87.56 203 SER A N 1
ATOM 1591 C CA . SER A 1 203 ? 14.690 6.091 -8.329 1.00 87.56 203 SER A CA 1
ATOM 1592 C C . SER A 1 203 ? 15.327 4.708 -8.392 1.00 87.56 203 SER A C 1
ATOM 1594 O O . SER A 1 203 ? 16.347 4.478 -7.744 1.00 87.56 203 SER A O 1
ATOM 1596 N N . PHE A 1 204 ? 14.735 3.799 -9.170 1.00 89.81 204 PHE A N 1
ATOM 1597 C CA . PHE A 1 204 ? 15.117 2.397 -9.225 1.00 89.81 204 PHE A CA 1
ATOM 1598 C C . PHE A 1 204 ? 15.215 1.933 -10.685 1.00 89.81 204 PHE A C 1
ATOM 1600 O O . PHE A 1 204 ? 14.215 1.505 -11.263 1.00 89.81 204 PHE A O 1
ATOM 1607 N N . PRO A 1 205 ? 16.409 1.984 -11.304 1.00 87.06 205 PRO A N 1
ATOM 1608 C CA . PRO A 1 205 ? 16.602 1.572 -12.697 1.00 87.06 205 PRO A CA 1
ATOM 1609 C C . PRO A 1 205 ? 16.119 0.145 -12.996 1.00 87.06 205 PRO A C 1
ATOM 1611 O O . PRO A 1 205 ? 15.655 -0.139 -14.103 1.00 87.06 205 PRO A O 1
ATOM 1614 N N . GLU A 1 206 ? 16.186 -0.746 -12.003 1.00 89.81 206 GLU A N 1
ATOM 1615 C CA . GLU A 1 206 ? 15.738 -2.138 -12.077 1.00 89.81 206 GLU A CA 1
ATOM 1616 C C . GLU A 1 206 ? 14.222 -2.268 -12.276 1.00 89.81 206 GLU A C 1
ATOM 1618 O O . GLU A 1 206 ? 13.749 -3.326 -12.693 1.00 89.81 206 GLU A O 1
ATOM 1623 N N . PHE A 1 207 ? 13.455 -1.202 -12.028 1.00 91.19 207 PHE A N 1
ATOM 1624 C CA . PHE A 1 207 ? 12.009 -1.181 -12.221 1.00 91.19 207 PHE A CA 1
ATOM 1625 C C . PHE A 1 207 ? 11.604 -1.502 -13.663 1.00 91.19 207 PHE A C 1
ATOM 1627 O O . PHE A 1 207 ? 10.605 -2.182 -13.892 1.00 91.19 207 PHE A O 1
ATOM 1634 N N . ASN A 1 208 ? 12.429 -1.111 -14.637 1.00 87.81 208 ASN A N 1
ATOM 1635 C CA . ASN A 1 208 ? 12.225 -1.425 -16.052 1.00 87.81 208 ASN A CA 1
ATOM 1636 C C . ASN A 1 208 ? 12.089 -2.931 -16.318 1.00 87.81 208 ASN A C 1
ATOM 1638 O O . ASN A 1 208 ? 11.317 -3.342 -17.183 1.00 87.81 208 ASN A O 1
ATOM 1642 N N . ALA A 1 209 ? 12.778 -3.776 -15.542 1.00 88.06 209 ALA A N 1
ATOM 1643 C CA . ALA A 1 209 ? 12.707 -5.226 -15.703 1.00 88.06 209 ALA A CA 1
ATOM 1644 C C . ALA A 1 209 ? 11.304 -5.792 -15.409 1.00 88.06 209 ALA A C 1
ATOM 1646 O O . ALA A 1 209 ? 10.939 -6.838 -15.941 1.00 88.06 209 ALA A O 1
ATOM 1647 N N . VAL A 1 210 ? 10.495 -5.087 -14.612 1.00 87.25 210 VAL A N 1
ATOM 1648 C CA . VAL A 1 210 ? 9.113 -5.467 -14.260 1.00 87.25 210 VAL A CA 1
ATOM 1649 C C . VAL A 1 210 ? 8.159 -5.318 -15.455 1.00 87.25 210 VAL A C 1
ATOM 1651 O O . VAL A 1 210 ? 7.069 -5.891 -15.468 1.00 87.25 210 VAL A O 1
ATOM 1654 N N . PHE A 1 211 ? 8.567 -4.558 -16.472 1.00 87.12 211 PHE A N 1
ATOM 1655 C CA . PHE A 1 211 ? 7.802 -4.300 -17.693 1.00 87.12 211 PHE A CA 1
ATOM 1656 C C . PHE A 1 211 ? 8.463 -4.901 -18.939 1.00 87.12 211 PHE A C 1
ATOM 1658 O O . PHE A 1 211 ? 8.007 -4.666 -20.055 1.00 87.12 211 PHE A O 1
ATOM 1665 N N . ALA A 1 212 ? 9.497 -5.733 -18.767 1.00 85.88 212 ALA A N 1
ATOM 1666 C CA . ALA A 1 212 ? 10.251 -6.321 -19.874 1.00 85.88 212 ALA A CA 1
ATOM 1667 C C . ALA A 1 212 ? 9.393 -7.160 -20.842 1.00 85.88 212 ALA A C 1
ATOM 1669 O O . ALA A 1 212 ? 9.763 -7.328 -22.002 1.00 85.88 212 ALA A O 1
ATOM 1670 N N . ASP A 1 213 ? 8.256 -7.685 -20.383 1.00 84.62 213 ASP A N 1
ATOM 1671 C CA . ASP A 1 213 ? 7.292 -8.438 -21.190 1.00 84.62 213 ASP A CA 1
ATOM 1672 C C . ASP A 1 213 ? 6.414 -7.555 -22.093 1.00 84.62 213 ASP A C 1
ATOM 1674 O O . ASP A 1 213 ? 5.879 -8.053 -23.083 1.00 84.62 213 ASP A O 1
ATOM 1678 N N . VAL A 1 214 ? 6.264 -6.266 -21.772 1.00 84.19 214 VAL A N 1
ATOM 1679 C CA . VAL A 1 214 ? 5.384 -5.334 -22.498 1.00 84.19 214 VAL A CA 1
ATOM 1680 C C . VAL A 1 214 ? 6.140 -4.268 -23.290 1.00 84.19 214 VAL A C 1
ATOM 1682 O O . VAL A 1 214 ? 5.632 -3.800 -24.307 1.00 8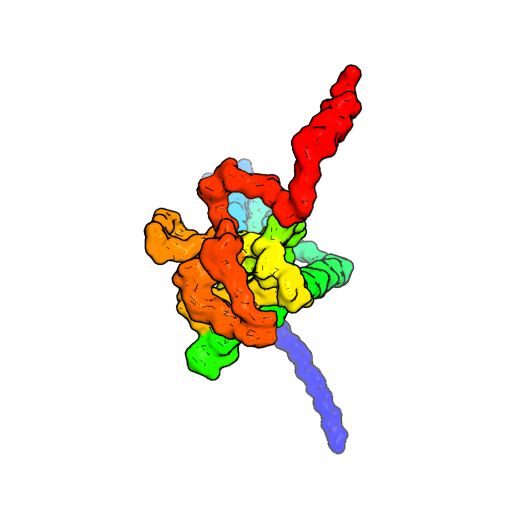4.19 214 VAL A O 1
ATOM 1685 N N . GLY A 1 215 ? 7.354 -3.907 -22.875 1.00 81.00 215 GLY A N 1
ATOM 1686 C CA . GLY A 1 215 ? 8.213 -2.967 -23.592 1.00 81.00 215 GLY A CA 1
ATOM 1687 C C . GLY A 1 215 ? 9.062 -2.099 -22.667 1.00 81.00 215 GLY A C 1
ATOM 1688 O O . GLY A 1 215 ? 8.989 -2.195 -21.445 1.00 81.00 215 GLY A O 1
ATOM 1689 N N . GLU A 1 216 ? 9.884 -1.234 -23.261 1.00 80.88 216 GLU A N 1
ATOM 1690 C CA . GLU A 1 216 ? 10.668 -0.253 -22.502 1.00 80.88 216 GLU A CA 1
ATOM 1691 C C . GLU A 1 216 ? 9.749 0.817 -21.917 1.00 80.88 216 GLU A C 1
ATOM 1693 O O . GLU A 1 216 ? 8.910 1.355 -22.644 1.00 80.88 216 GLU A O 1
ATOM 1698 N N . LEU A 1 217 ? 9.916 1.135 -20.627 1.00 81.94 217 LEU A N 1
ATOM 1699 C CA . LEU A 1 217 ? 9.178 2.217 -19.980 1.00 81.94 217 LEU A CA 1
ATOM 1700 C C . LEU A 1 217 ? 9.579 3.585 -20.555 1.00 81.94 217 LEU A C 1
ATOM 1702 O O . LEU A 1 217 ? 10.662 3.740 -21.128 1.00 81.94 217 LEU A O 1
ATOM 1706 N N . PRO A 1 218 ? 8.740 4.618 -20.364 1.00 76.75 218 PRO A N 1
ATOM 1707 C CA . PRO A 1 218 ? 9.012 5.958 -20.876 1.00 76.75 218 PRO A CA 1
ATOM 1708 C C . PRO A 1 218 ? 10.313 6.598 -20.352 1.00 76.75 218 PRO A C 1
ATOM 1710 O O . PRO A 1 218 ? 10.840 7.536 -20.967 1.00 76.75 218 PRO A O 1
ATOM 1713 N N . GLY A 1 219 ? 10.829 6.128 -19.210 1.00 69.06 219 GLY A N 1
ATOM 1714 C CA . GLY A 1 219 ? 12.051 6.628 -18.598 1.00 69.06 219 GLY A CA 1
ATOM 1715 C C . GLY A 1 219 ? 11.936 8.080 -18.127 1.00 69.06 219 GLY A C 1
ATOM 1716 O O . GLY A 1 219 ? 10.861 8.679 -18.019 1.00 69.06 219 GLY A O 1
ATOM 1717 N N . SER A 1 220 ? 13.094 8.714 -17.928 1.00 58.59 220 SER A N 1
ATOM 1718 C CA . SER A 1 220 ? 13.210 10.112 -17.479 1.00 58.59 220 SER A CA 1
ATOM 1719 C C . SER A 1 220 ? 12.579 11.152 -18.420 1.00 58.59 220 SER A C 1
ATOM 1721 O O . SER A 1 220 ? 12.428 12.312 -18.036 1.00 58.59 220 SER A O 1
ATOM 1723 N N . LYS A 1 221 ? 12.181 10.769 -19.643 1.00 54.59 221 LYS A N 1
ATOM 1724 C CA . LYS A 1 221 ? 11.566 11.670 -20.633 1.00 54.59 221 LYS A CA 1
ATOM 1725 C C . LYS A 1 221 ? 10.080 11.944 -20.375 1.00 54.59 221 LYS A C 1
ATOM 1727 O O . LYS A 1 221 ? 9.613 13.015 -20.760 1.00 54.59 221 LYS A O 1
ATOM 1732 N N . ALA A 1 222 ? 9.361 11.046 -19.697 1.00 55.47 222 ALA A N 1
ATOM 1733 C CA . ALA A 1 222 ? 7.934 11.207 -19.372 1.00 55.47 222 ALA A CA 1
ATOM 1734 C C . ALA A 1 222 ? 7.685 11.529 -17.889 1.00 55.47 222 ALA A C 1
ATOM 1736 O O . ALA A 1 222 ? 6.639 11.216 -17.323 1.00 55.47 222 ALA A O 1
ATOM 1737 N N . ALA A 1 223 ? 8.672 12.132 -17.228 1.00 51.81 223 ALA A N 1
ATOM 1738 C CA . ALA A 1 223 ? 8.582 12.429 -15.812 1.00 51.81 223 ALA A CA 1
ATOM 1739 C C . ALA A 1 223 ? 7.432 13.404 -15.491 1.00 51.81 223 ALA A C 1
ATOM 1741 O O . ALA A 1 223 ? 7.385 14.540 -15.987 1.00 51.81 223 ALA A O 1
ATOM 1742 N N . TRP A 1 224 ? 6.541 12.968 -14.599 1.00 49.50 224 TRP A N 1
ATOM 1743 C CA . TRP A 1 224 ? 5.632 13.841 -13.870 1.00 49.50 224 TRP A CA 1
ATOM 1744 C C . TRP A 1 224 ? 6.334 14.288 -12.581 1.00 49.50 224 TRP A C 1
ATOM 1746 O O . TRP A 1 224 ? 6.728 13.455 -11.767 1.00 49.50 224 TRP A O 1
ATOM 1756 N N . TYR A 1 225 ? 6.526 15.599 -12.407 1.00 50.06 225 TYR A N 1
ATOM 1757 C CA . TYR A 1 225 ? 7.090 16.196 -11.193 1.00 50.06 225 TYR A CA 1
ATOM 1758 C C . TYR A 1 225 ? 6.114 17.229 -10.640 1.00 50.06 225 TYR A C 1
ATOM 1760 O O . TYR A 1 225 ? 5.649 18.086 -11.387 1.00 50.06 225 TYR A O 1
ATOM 1768 N N . PHE A 1 226 ? 5.915 17.267 -9.320 1.00 41.94 226 PHE A N 1
ATOM 1769 C CA . PHE A 1 226 ? 5.128 18.332 -8.678 1.00 41.94 226 PHE A CA 1
ATOM 1770 C C . PHE A 1 226 ? 5.726 19.740 -8.901 1.00 41.94 226 PHE A C 1
ATOM 1772 O O . PHE A 1 226 ? 5.018 20.739 -8.856 1.00 41.94 226 PHE A O 1
ATOM 1779 N N . ARG A 1 227 ? 7.039 19.835 -9.177 1.00 40.16 227 ARG A N 1
ATOM 1780 C CA . ARG A 1 227 ? 7.738 21.097 -9.504 1.00 40.16 227 ARG A CA 1
ATOM 1781 C C . ARG A 1 227 ? 7.594 21.540 -10.964 1.00 40.16 227 ARG A C 1
ATOM 1783 O O . ARG A 1 227 ? 8.091 22.607 -11.313 1.00 40.16 227 ARG A O 1
ATOM 1790 N N . ARG A 1 228 ? 6.939 20.753 -11.823 1.00 43.22 228 ARG A N 1
ATOM 1791 C CA . ARG A 1 228 ? 6.537 21.195 -13.163 1.00 43.22 228 ARG A CA 1
ATOM 1792 C C . ARG A 1 228 ? 5.266 22.040 -13.013 1.00 43.22 228 ARG A C 1
ATOM 1794 O O . ARG A 1 228 ? 4.157 21.588 -13.246 1.00 43.22 228 ARG A O 1
ATOM 1801 N N . THR A 1 229 ? 5.437 23.280 -12.563 1.00 41.16 229 THR A N 1
ATOM 1802 C CA . THR A 1 229 ? 4.384 24.313 -12.558 1.00 41.16 229 THR A CA 1
ATOM 1803 C C . THR A 1 229 ? 4.093 24.876 -13.950 1.00 41.16 229 THR A C 1
ATOM 1805 O O . THR A 1 229 ? 3.229 25.734 -14.087 1.00 41.16 229 THR A O 1
ATOM 1808 N N . GLU A 1 230 ? 4.778 24.390 -14.984 1.00 37.28 230 GLU A N 1
ATOM 1809 C CA . GLU A 1 230 ? 4.546 24.781 -16.367 1.00 37.28 230 GLU A CA 1
ATOM 1810 C C . GLU A 1 230 ? 4.223 23.536 -17.194 1.00 37.28 230 GLU A C 1
ATOM 1812 O O . GLU A 1 230 ? 4.957 22.547 -17.159 1.00 37.28 230 GLU A O 1
ATOM 1817 N N . ASP A 1 231 ? 3.118 23.638 -17.931 1.00 38.88 231 ASP A N 1
ATOM 1818 C CA . ASP A 1 231 ? 2.515 22.643 -18.823 1.00 38.88 231 ASP A CA 1
ATOM 1819 C C . ASP A 1 231 ? 1.515 21.653 -18.175 1.00 38.88 231 ASP A C 1
ATOM 1821 O O . ASP A 1 231 ? 1.710 20.440 -18.123 1.00 38.88 231 ASP A O 1
ATOM 1825 N N . TYR A 1 232 ? 0.362 22.187 -17.740 1.00 40.00 232 TYR A N 1
ATOM 1826 C CA . TYR A 1 232 ? -0.887 21.425 -17.544 1.00 40.00 232 TYR A CA 1
ATOM 1827 C C . TYR A 1 232 ? -1.620 21.177 -18.885 1.00 40.00 232 TYR A C 1
ATOM 1829 O O . TYR A 1 232 ? -2.846 21.263 -18.957 1.00 40.00 232 TYR A O 1
ATOM 1837 N N . GLY A 1 233 ? -0.880 20.921 -19.967 1.00 33.34 233 GLY A N 1
ATOM 1838 C CA . GLY A 1 233 ? -1.398 20.877 -21.332 1.00 33.34 233 GLY A CA 1
ATOM 1839 C C . GLY A 1 233 ? -1.275 19.502 -21.978 1.00 33.34 233 GLY A C 1
ATOM 1840 O O . GLY A 1 233 ? -0.189 18.960 -22.155 1.00 33.34 233 GLY A O 1
ATOM 1841 N N . TYR A 1 234 ? -2.420 18.953 -22.356 1.00 35.56 234 TYR A N 1
ATOM 1842 C CA . TYR A 1 234 ? -2.590 17.858 -23.303 1.00 35.56 234 TYR A CA 1
ATOM 1843 C C . TYR A 1 234 ? -1.752 18.126 -24.573 1.00 35.56 234 TYR A C 1
ATOM 1845 O O . TYR A 1 234 ? -2.018 19.097 -25.268 1.00 35.56 234 TYR A O 1
ATOM 1853 N N . LYS A 1 235 ? -0.765 17.281 -24.908 1.00 39.97 235 LYS A N 1
ATOM 1854 C CA . LYS A 1 235 ? -0.123 17.279 -26.244 1.00 39.97 235 LYS A CA 1
ATOM 1855 C C . LYS A 1 235 ? -0.816 16.296 -27.194 1.00 39.97 235 LYS A C 1
ATOM 1857 O O . LYS A 1 235 ? -0.163 15.519 -27.883 1.00 39.97 235 LYS A O 1
ATOM 1862 N N . GLY A 1 236 ? -2.148 16.308 -27.199 1.00 37.69 236 GLY A N 1
ATOM 1863 C CA . GLY A 1 236 ? -2.881 16.041 -28.439 1.00 37.69 236 GLY A CA 1
ATOM 1864 C C . GLY A 1 236 ? -2.733 17.273 -29.331 1.00 37.69 236 GLY A C 1
ATOM 1865 O O . GLY A 1 236 ? -2.465 18.340 -28.789 1.00 37.69 236 GLY A O 1
ATOM 1866 N N . GLU A 1 237 ? -2.817 17.117 -30.656 1.00 48.22 237 GLU A N 1
ATOM 1867 C CA . GLU A 1 237 ? -2.702 18.206 -31.642 1.00 48.22 237 GLU A CA 1
ATOM 1868 C C . GLU A 1 237 ? -3.235 19.524 -31.074 1.00 48.22 237 GLU A C 1
ATOM 1870 O O . GLU A 1 237 ? -4.427 19.643 -30.803 1.00 48.22 237 GLU A O 1
ATOM 1875 N N . ASN A 1 238 ? -2.320 20.457 -30.792 1.00 49.62 238 ASN A N 1
ATOM 1876 C CA . ASN A 1 238 ? -2.667 21.705 -30.132 1.00 49.62 238 ASN A CA 1
ATOM 1877 C C . ASN A 1 238 ? -3.763 22.388 -30.955 1.00 49.62 238 ASN A C 1
ATOM 1879 O O . ASN A 1 238 ? -3.508 22.783 -32.095 1.00 49.62 238 ASN A O 1
ATOM 1883 N N . GLU A 1 239 ? -4.954 22.541 -30.373 1.00 53.44 239 GLU A N 1
ATOM 1884 C CA . GLU A 1 239 ? -5.940 23.494 -30.871 1.00 53.44 239 GLU A CA 1
ATOM 1885 C C . GLU A 1 239 ? -5.231 24.843 -31.012 1.00 53.44 239 GLU A C 1
ATOM 1887 O O . GLU A 1 239 ? -4.486 25.280 -30.124 1.00 53.44 239 GLU A O 1
ATOM 1892 N N . SER A 1 240 ? -5.361 25.459 -32.186 1.00 57.97 240 SER A N 1
ATOM 1893 C CA . SER A 1 240 ? -4.635 26.686 -32.475 1.00 57.97 240 SER A CA 1
ATOM 1894 C C . SER A 1 240 ? -5.130 27.808 -31.557 1.00 57.97 240 SER A C 1
ATOM 1896 O O . SER A 1 240 ? -6.243 27.765 -31.030 1.00 57.97 240 SER A O 1
ATOM 1898 N N . ALA A 1 241 ? -4.323 28.856 -31.372 1.00 55.62 241 ALA A N 1
ATOM 1899 C CA . ALA A 1 241 ? -4.739 30.023 -30.589 1.00 55.62 241 ALA A CA 1
ATOM 1900 C C . ALA A 1 241 ? -6.068 30.635 -31.095 1.00 55.62 241 ALA A C 1
ATOM 1902 O O . ALA A 1 241 ? -6.815 31.218 -30.309 1.00 55.62 241 ALA A O 1
ATOM 1903 N N . ASP A 1 242 ? -6.390 30.442 -32.379 1.00 57.62 242 ASP A N 1
ATOM 1904 C CA . ASP A 1 242 ? -7.657 30.853 -32.988 1.00 57.62 242 ASP A CA 1
ATOM 1905 C C . ASP A 1 242 ? -8.844 29.962 -32.585 1.00 57.62 242 ASP A C 1
ATOM 1907 O O . ASP A 1 242 ? -9.966 30.460 -32.460 1.00 57.62 242 ASP A O 1
ATOM 1911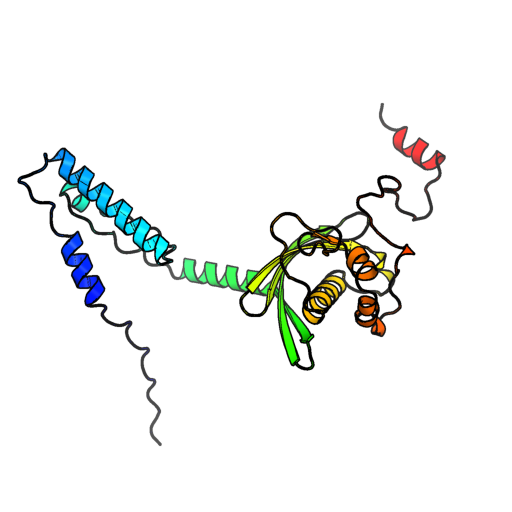 N N . ASP A 1 243 ? -8.621 28.669 -32.347 1.00 55.59 243 ASP A N 1
ATOM 1912 C CA . ASP A 1 243 ? -9.664 27.728 -31.920 1.00 55.59 243 ASP A CA 1
ATOM 1913 C C . ASP A 1 243 ? -10.075 28.000 -30.467 1.00 55.59 243 ASP A C 1
ATOM 1915 O O . ASP A 1 243 ? -11.265 28.111 -30.158 1.00 55.59 243 ASP A O 1
ATOM 1919 N N . LEU A 1 244 ? -9.088 28.263 -29.603 1.00 54.38 244 LEU A N 1
ATOM 1920 C CA . LEU A 1 244 ? -9.306 28.697 -28.221 1.00 54.38 244 LEU A CA 1
ATOM 1921 C C . LEU A 1 244 ? -9.987 30.074 -28.166 1.00 54.38 244 LEU A C 1
ATOM 1923 O O . LEU A 1 244 ? -10.918 30.283 -27.388 1.00 54.38 244 LEU A O 1
ATOM 1927 N N . GLY A 1 245 ? -9.590 31.005 -29.040 1.00 58.16 245 GLY A N 1
ATOM 1928 C CA . GLY A 1 245 ? -10.206 32.331 -29.138 1.00 58.16 245 GLY A CA 1
ATOM 1929 C C . GLY A 1 245 ? -11.699 32.297 -29.486 1.00 58.16 245 GLY A C 1
ATOM 1930 O O . GLY A 1 245 ? -12.453 33.151 -29.026 1.00 58.16 245 GLY A O 1
ATOM 1931 N N . ARG A 1 246 ? -12.157 31.297 -30.249 1.00 61.16 246 ARG A N 1
ATOM 1932 C CA . ARG A 1 246 ? -13.583 31.116 -30.584 1.00 61.16 246 ARG A CA 1
ATOM 1933 C C . ARG A 1 246 ? -14.387 30.477 -29.457 1.00 61.16 246 ARG A C 1
ATOM 1935 O O . ARG A 1 246 ? -15.561 30.802 -29.304 1.00 61.16 246 ARG A O 1
ATOM 1942 N N . GLN A 1 247 ? -13.768 29.600 -28.674 1.00 54.12 247 GLN A N 1
ATOM 1943 C CA . GLN A 1 247 ? -14.425 28.890 -27.576 1.00 54.12 247 GLN A CA 1
ATOM 1944 C C . GLN A 1 247 ? -14.755 29.817 -26.397 1.00 54.12 247 GLN A C 1
ATOM 1946 O O . GLN A 1 247 ? -15.804 29.675 -25.779 1.00 54.12 247 GLN A O 1
ATOM 1951 N N . PHE A 1 248 ? -13.899 30.810 -26.135 1.00 51.69 248 PHE A N 1
ATOM 1952 C CA . PHE A 1 248 ? -14.093 31.803 -25.069 1.00 51.69 248 PHE A CA 1
ATOM 1953 C C . PHE A 1 248 ? -14.797 33.093 -25.527 1.00 51.69 248 PHE A C 1
ATOM 1955 O O . PHE A 1 248 ? -15.018 33.988 -24.716 1.00 51.69 248 PHE A O 1
ATOM 1962 N N . ALA A 1 249 ? -15.168 33.201 -26.808 1.00 51.59 249 ALA A N 1
ATOM 1963 C CA . ALA A 1 249 ? -15.905 34.348 -27.350 1.00 51.59 249 ALA A CA 1
ATOM 1964 C C . ALA A 1 249 ? -17.439 34.194 -27.289 1.00 51.59 249 ALA A C 1
ATOM 1966 O O . ALA A 1 249 ? -18.160 35.059 -27.783 1.00 51.59 249 ALA A O 1
ATOM 1967 N N . LEU A 1 250 ? -17.955 33.121 -26.684 1.00 52.09 250 LEU A N 1
ATOM 1968 C CA . LEU A 1 250 ? -19.382 32.942 -26.414 1.00 52.09 250 LEU A CA 1
ATOM 1969 C C . LEU A 1 250 ? -19.613 32.847 -24.910 1.00 52.09 250 LEU A C 1
ATOM 1971 O O . LEU A 1 250 ? -19.732 31.759 -24.370 1.00 52.09 250 LEU A O 1
ATOM 1975 N N . GLU A 1 251 ? -19.643 34.006 -24.266 1.00 46.41 251 GLU A N 1
ATOM 1976 C CA . GLU A 1 251 ? -20.518 34.355 -23.141 1.00 46.41 251 GLU A CA 1
ATOM 1977 C C . GLU A 1 251 ? -20.094 35.746 -22.672 1.00 46.41 251 GLU A C 1
ATOM 1979 O O . GLU A 1 251 ? -19.120 35.866 -21.940 1.00 46.41 251 GLU A O 1
ATOM 1984 N N . TRP A 1 252 ? -20.740 36.777 -23.226 1.00 45.28 252 TRP A N 1
ATOM 1985 C CA . TRP A 1 252 ? -21.351 37.948 -22.569 1.00 45.28 252 TRP A CA 1
ATOM 1986 C C . TRP A 1 252 ? -22.073 38.769 -23.644 1.00 45.28 252 TRP A C 1
ATOM 1988 O O . TRP A 1 252 ? -21.402 39.242 -24.590 1.00 45.28 252 TRP A O 1
#

pLDDT: mean 72.68, std 18.41, range [31.34, 95.25]

Radius of gyration: 29.92 Å; chains: 1; bounding box: 49×88×89 Å

Sequence (252 aa):
MPLHQGTAPATIGSNRAVDAEKAAWQQPVEPFTISERGKAAAALETVKELQTRMKLRGCKEVFEANEELLAEGRVDFVPAKQITAEDEARREAEEAEAARAVRECMVIQDGHELKYQIKVHLAYKTNGGMLYDITVTCQDKESVHRVIIGKDYYEPYGLAPEVTLDRTMGFMLSIRQPRHTEGIMLSSQFPINYFAVSEVDQSFPEFNAVFADVGELPGSKAAWYFRRTEDYGYKGENESADDLGRQFALEW

Foldseek 3Di:
DDDDDDDDPDDDDDPPVVVVVLVVQQDQDDPPPDDLVVLLVQNVVVVVVVVVVCVVVPDPDDWAWDPVSSSRSGTDTDPPDPQDPVNVVVVVVVVVVQVVQKDWAWAAAPNDIWIKIKHWPDWDADPFGIWTWIWIATPNDIAIAIEAEGCLQAVVLVHDSVVSVRLLVNVCVNVVQPRDDDDDDDPLHDHNRYDYPQSVVANPVCSQVSCVVRDGGPHPVPDDDPPCPDDPDDPDPDDDPVNVVVVVVPDD